Protein AF-A0A0F3GPU5-F1 (afdb_monomer_lite)

Radius of gyration: 23.15 Å; chains: 1; bounding box: 54×62×84 Å

Structure (mmCIF, N/CA/C/O backbone):
data_AF-A0A0F3GPU5-F1
#
_entry.id   AF-A0A0F3GPU5-F1
#
loop_
_atom_site.group_PDB
_atom_site.id
_atom_site.type_symbol
_atom_site.label_atom_id
_atom_site.label_alt_id
_atom_site.label_comp_id
_atom_site.label_asym_id
_atom_site.label_entity_id
_atom_site.label_seq_id
_atom_site.pdbx_PDB_ins_code
_atom_site.Cartn_x
_atom_site.Cartn_y
_atom_site.Cartn_z
_atom_site.occupancy
_atom_site.B_iso_or_equiv
_atom_site.auth_seq_id
_atom_site.auth_comp_id
_atom_site.auth_asym_id
_atom_site.auth_atom_id
_atom_site.pdbx_PDB_model_num
ATOM 1 N N . MET A 1 1 ? 29.219 43.839 7.687 1.00 53.31 1 MET A N 1
ATOM 2 C CA . MET A 1 1 ? 29.351 42.804 6.628 1.00 53.31 1 MET A CA 1
ATOM 3 C C . MET A 1 1 ? 28.604 41.485 6.901 1.00 53.31 1 MET A C 1
ATOM 5 O O . MET A 1 1 ? 28.542 40.666 5.996 1.00 53.31 1 MET A O 1
ATOM 9 N N . LYS A 1 2 ? 27.979 41.268 8.075 1.00 56.22 2 LYS A N 1
ATOM 10 C CA . LYS A 1 2 ? 27.293 40.000 8.416 1.00 56.22 2 LYS A CA 1
ATOM 11 C C . LYS A 1 2 ? 25.789 39.934 8.067 1.00 56.22 2 LYS A C 1
ATOM 13 O O . LYS A 1 2 ? 25.232 38.845 8.063 1.00 56.22 2 LYS A O 1
ATOM 18 N N . SER A 1 3 ? 25.128 41.052 7.735 1.00 69.12 3 SER A N 1
ATOM 19 C CA . SER A 1 3 ? 23.665 41.056 7.516 1.00 69.12 3 SER A CA 1
ATOM 20 C C . SER A 1 3 ? 23.233 40.627 6.113 1.00 69.12 3 SER A C 1
ATOM 22 O O . SER A 1 3 ? 22.186 40.006 5.975 1.00 69.12 3 SER A O 1
ATOM 24 N N . LYS A 1 4 ? 24.037 40.896 5.075 1.00 67.31 4 LYS A N 1
ATOM 25 C CA . LYS A 1 4 ? 23.675 40.545 3.690 1.00 67.31 4 LYS A CA 1
ATOM 26 C C . LYS A 1 4 ? 23.653 39.031 3.469 1.00 67.31 4 LYS A C 1
ATOM 28 O O . LYS A 1 4 ? 22.721 38.532 2.858 1.00 67.31 4 LYS A O 1
ATOM 33 N N . TRP A 1 5 ? 24.614 38.303 4.040 1.00 73.12 5 TRP A N 1
ATOM 34 C CA . TRP A 1 5 ? 24.665 36.838 3.968 1.00 73.12 5 TRP A CA 1
ATOM 35 C C . TRP A 1 5 ? 23.546 36.169 4.765 1.00 73.12 5 TRP A C 1
ATOM 37 O O . TRP A 1 5 ? 22.904 35.258 4.259 1.00 73.12 5 TRP A O 1
ATOM 47 N N . PHE A 1 6 ? 23.252 36.666 5.970 1.00 75.19 6 PHE A N 1
ATOM 48 C CA . PHE A 1 6 ? 22.132 36.166 6.768 1.00 75.19 6 PHE A CA 1
ATOM 49 C C . PHE A 1 6 ? 20.790 36.378 6.056 1.00 75.19 6 PHE A C 1
ATOM 51 O O . PHE A 1 6 ? 19.996 35.451 5.942 1.00 75.19 6 PHE A O 1
ATOM 58 N N . MET A 1 7 ? 20.571 37.571 5.501 1.00 74.50 7 MET A N 1
ATOM 59 C CA . MET A 1 7 ? 19.351 37.891 4.763 1.00 74.50 7 MET A CA 1
ATOM 60 C C . MET A 1 7 ? 19.238 37.070 3.471 1.00 74.50 7 MET A C 1
ATOM 62 O O . MET A 1 7 ? 18.158 36.590 3.155 1.00 74.50 7 MET A O 1
ATOM 66 N N . MET A 1 8 ? 20.350 36.819 2.770 1.00 75.88 8 MET A N 1
ATOM 67 C CA . MET A 1 8 ? 20.366 35.955 1.587 1.00 75.88 8 MET A CA 1
ATOM 68 C C . MET A 1 8 ? 20.063 34.493 1.943 1.00 75.88 8 MET A C 1
ATOM 70 O O . MET A 1 8 ? 19.293 33.854 1.233 1.00 75.88 8 MET A O 1
ATOM 74 N N . CYS A 1 9 ? 20.574 33.975 3.066 1.00 77.81 9 CYS A N 1
ATOM 75 C CA . CYS A 1 9 ? 20.214 32.644 3.563 1.00 77.81 9 CYS A CA 1
ATOM 76 C C . CYS A 1 9 ? 18.738 32.560 3.959 1.00 77.81 9 CYS A C 1
ATOM 78 O O . CYS A 1 9 ? 18.077 31.598 3.590 1.00 77.81 9 CYS A O 1
ATOM 80 N N . VAL A 1 10 ? 18.201 33.569 4.650 1.00 78.44 10 VAL A N 1
ATOM 81 C CA . VAL A 1 10 ? 16.780 33.607 5.026 1.00 78.44 10 VAL A CA 1
ATOM 82 C C . VAL A 1 10 ? 15.894 33.681 3.785 1.00 78.44 10 VAL A C 1
ATOM 84 O O . VAL A 1 10 ? 14.921 32.942 3.707 1.00 78.44 10 VAL A O 1
ATOM 87 N N . ILE A 1 11 ? 16.245 34.495 2.786 1.00 78.88 11 ILE A N 1
ATOM 88 C CA . ILE A 1 11 ? 15.499 34.592 1.524 1.00 78.88 11 ILE A CA 1
ATOM 89 C C . ILE A 1 11 ? 15.587 33.279 0.742 1.00 78.88 11 ILE A C 1
ATOM 91 O O . ILE A 1 11 ? 14.566 32.788 0.282 1.00 78.88 11 ILE A O 1
ATOM 95 N N . THR A 1 12 ? 16.766 32.660 0.646 1.00 72.12 12 THR A N 1
ATOM 96 C CA . THR A 1 12 ? 16.935 31.371 -0.049 1.00 72.12 12 THR A CA 1
ATOM 97 C C . THR A 1 12 ? 16.159 30.260 0.659 1.00 72.12 12 THR A C 1
ATOM 99 O O . THR A 1 12 ? 15.460 29.494 0.004 1.00 72.12 12 THR A O 1
ATOM 102 N N . LEU A 1 13 ? 16.204 30.210 1.994 1.00 69.31 13 LEU A N 1
ATOM 103 C CA . LEU A 1 13 ? 15.445 29.255 2.801 1.00 69.31 13 LEU A CA 1
ATOM 104 C C . LEU A 1 13 ? 13.936 29.516 2.707 1.00 69.31 13 LEU A C 1
ATOM 106 O O . LEU A 1 13 ? 13.168 28.573 2.606 1.00 69.31 13 LEU A O 1
ATOM 110 N N . SER A 1 14 ? 13.507 30.780 2.662 1.00 64.00 14 SER A N 1
ATOM 111 C CA . SER A 1 14 ? 12.098 31.163 2.498 1.00 64.00 14 SER A CA 1
ATOM 112 C C . SER A 1 14 ? 11.586 30.847 1.096 1.00 64.00 14 SER A C 1
ATOM 114 O O . SER A 1 14 ? 10.462 30.385 0.958 1.00 64.00 14 SER A O 1
ATOM 116 N N . ILE A 1 15 ? 12.401 31.029 0.053 1.00 64.69 15 ILE A N 1
ATOM 117 C CA . ILE A 1 15 ? 12.077 30.620 -1.321 1.00 64.69 15 ILE A CA 1
ATOM 118 C C . ILE A 1 15 ? 11.988 29.092 -1.399 1.00 64.69 15 ILE A C 1
ATOM 120 O O . ILE A 1 15 ? 11.019 28.577 -1.943 1.00 64.69 15 ILE A O 1
ATOM 124 N N . LEU A 1 16 ? 12.927 28.362 -0.786 1.00 56.31 16 LEU A N 1
ATOM 125 C CA . LEU A 1 16 ? 12.874 26.899 -0.692 1.00 56.31 16 LEU A CA 1
ATOM 126 C C . LEU A 1 16 ? 11.637 26.415 0.083 1.00 56.31 16 LEU A C 1
ATOM 128 O O . LEU A 1 16 ? 11.004 25.459 -0.344 1.00 56.31 16 LEU A O 1
ATOM 132 N N . LEU A 1 17 ? 11.253 27.091 1.170 1.00 55.25 17 LEU A N 1
ATOM 133 C CA . LEU A 1 17 ? 10.085 26.754 1.997 1.00 55.25 17 LEU A CA 1
ATOM 134 C C . LEU A 1 17 ? 8.742 27.193 1.392 1.00 55.25 17 LEU A C 1
ATOM 136 O O . LEU A 1 17 ? 7.712 26.649 1.770 1.00 55.25 17 LEU A O 1
ATOM 140 N N . THR A 1 18 ? 8.723 28.170 0.480 1.00 51.53 18 THR A N 1
ATOM 141 C CA . THR A 1 18 ? 7.492 28.625 -0.200 1.00 51.53 18 THR A CA 1
ATOM 142 C C . THR A 1 18 ? 7.253 27.899 -1.523 1.00 51.53 18 THR A C 1
ATOM 144 O O . THR A 1 18 ? 6.104 27.755 -1.932 1.00 51.53 18 THR A O 1
ATOM 147 N N . TYR A 1 19 ? 8.301 27.365 -2.161 1.00 46.84 19 TYR A N 1
ATOM 148 C CA . TYR A 1 19 ? 8.176 26.524 -3.358 1.00 46.84 19 TYR A CA 1
ATOM 149 C C . TYR A 1 19 ? 7.842 25.051 -3.072 1.00 46.84 19 TYR A C 1
ATOM 151 O O . TYR A 1 19 ? 7.456 24.333 -3.994 1.00 46.84 19 TYR A O 1
ATOM 159 N N . THR A 1 20 ? 7.921 24.580 -1.826 1.00 44.34 20 THR A N 1
ATOM 160 C CA . THR A 1 20 ? 7.561 23.192 -1.469 1.00 44.34 20 THR A CA 1
ATOM 161 C C . THR A 1 20 ? 6.069 22.895 -1.612 1.00 44.34 20 THR A C 1
ATOM 163 O O . THR A 1 20 ? 5.711 21.737 -1.804 1.00 44.34 20 THR A O 1
ATOM 166 N N . GLY A 1 21 ? 5.203 23.917 -1.600 1.00 37.84 21 GLY A N 1
ATOM 167 C CA . GLY A 1 21 ? 3.748 23.744 -1.705 1.00 37.84 21 GLY A CA 1
ATOM 168 C C . GLY A 1 21 ? 3.252 23.207 -3.054 1.00 37.84 21 GLY A C 1
ATOM 169 O O . GLY A 1 21 ? 2.147 22.685 -3.115 1.00 37.84 21 GLY A O 1
ATOM 170 N N . ASN A 1 22 ? 4.067 23.296 -4.113 1.00 35.34 22 ASN A N 1
ATOM 171 C CA . ASN A 1 22 ? 3.739 22.796 -5.458 1.00 35.34 22 ASN A CA 1
ATOM 172 C C . ASN A 1 22 ? 4.704 21.709 -5.964 1.00 35.34 22 ASN A C 1
ATOM 174 O O . ASN A 1 22 ? 4.572 21.258 -7.099 1.00 35.34 22 ASN A O 1
ATOM 178 N N . LEU A 1 23 ? 5.701 21.318 -5.163 1.00 34.47 23 LEU A N 1
ATOM 179 C CA . LEU A 1 23 ? 6.776 20.413 -5.593 1.00 34.47 23 LEU A CA 1
ATOM 180 C C . LEU A 1 23 ? 6.676 18.998 -5.023 1.00 34.47 23 LEU A C 1
ATOM 182 O O . LEU A 1 23 ? 7.429 18.133 -5.455 1.00 34.47 23 LEU A O 1
ATOM 186 N N . MET A 1 24 ? 5.788 18.751 -4.063 1.00 39.59 24 MET A N 1
ATOM 187 C CA . MET A 1 24 ? 5.789 17.500 -3.307 1.00 39.59 24 MET A CA 1
ATOM 188 C C . MET A 1 24 ? 4.363 16.997 -3.114 1.00 39.59 24 MET A C 1
ATOM 190 O O . MET A 1 24 ? 3.806 17.066 -2.025 1.00 39.59 24 MET A O 1
ATOM 194 N N . ALA A 1 25 ? 3.778 16.528 -4.208 1.00 37.97 25 ALA A N 1
ATOM 195 C CA . ALA A 1 25 ? 2.879 15.391 -4.178 1.00 37.97 25 ALA A CA 1
ATOM 196 C C . ALA A 1 25 ? 2.874 14.788 -5.586 1.00 37.97 25 ALA A C 1
ATOM 198 O O . ALA A 1 25 ? 2.519 15.460 -6.561 1.00 37.97 25 ALA A O 1
ATOM 199 N N . PHE A 1 26 ? 3.296 13.530 -5.698 1.00 52.50 26 PHE A N 1
ATOM 200 C CA . PHE A 1 26 ? 2.861 12.670 -6.795 1.00 52.50 26 PHE A CA 1
ATOM 201 C C . PHE A 1 26 ? 1.338 12.805 -6.917 1.00 52.50 26 PHE A C 1
ATOM 203 O O . PHE A 1 26 ? 0.676 13.038 -5.913 1.00 52.50 26 PHE A O 1
ATOM 210 N N . LYS A 1 27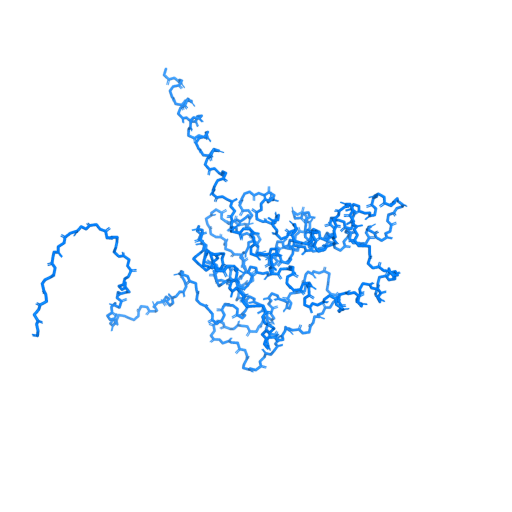 ? 0.780 12.802 -8.129 1.00 67.56 27 LYS A N 1
ATOM 211 C CA . LYS A 1 27 ? -0.645 13.094 -8.366 1.00 67.56 27 LYS A CA 1
ATOM 212 C C . LYS A 1 27 ? -1.540 12.211 -7.474 1.00 67.56 27 LYS A C 1
ATOM 214 O O . LYS A 1 27 ? -1.771 11.042 -7.782 1.00 67.56 27 LYS A O 1
ATOM 219 N N . THR A 1 28 ? -2.011 12.764 -6.355 1.00 70.69 28 THR A N 1
ATOM 220 C CA . THR A 1 28 ? -2.510 12.013 -5.188 1.00 70.69 28 THR A CA 1
ATOM 221 C C . THR A 1 28 ? -3.889 11.417 -5.399 1.00 70.69 28 THR A C 1
ATOM 223 O O . THR A 1 28 ? -4.390 10.686 -4.551 1.00 70.69 28 THR A O 1
ATOM 226 N N . GLU A 1 29 ? -4.533 11.739 -6.514 1.00 84.94 29 GLU A N 1
ATOM 227 C CA . GLU A 1 29 ? -5.913 11.380 -6.798 1.00 84.94 29 GLU A CA 1
ATOM 228 C C . GLU A 1 29 ? -6.053 9.974 -7.399 1.00 84.94 29 GLU A C 1
ATOM 230 O O . GLU A 1 29 ? -7.105 9.345 -7.250 1.00 84.94 29 GLU A O 1
ATOM 235 N N . VAL A 1 30 ? -4.999 9.447 -8.034 1.00 90.88 30 VAL A N 1
ATOM 236 C CA . VAL A 1 30 ? -5.048 8.153 -8.738 1.00 90.88 30 VAL A CA 1
ATOM 237 C C . VAL A 1 30 ? -5.139 6.982 -7.752 1.00 90.88 30 VAL A C 1
ATOM 239 O O . VAL A 1 30 ? -6.027 6.137 -7.887 1.00 90.88 30 VAL A O 1
ATOM 242 N N . HIS A 1 31 ? -4.288 6.945 -6.722 1.00 93.44 31 HIS A N 1
ATOM 243 C CA . HIS A 1 31 ? -4.258 5.855 -5.734 1.00 93.44 31 HIS A CA 1
ATOM 244 C C . HIS A 1 31 ? -5.588 5.677 -4.970 1.00 93.44 31 HIS A C 1
ATOM 246 O O . HIS A 1 31 ? -6.134 4.561 -4.952 1.00 93.44 31 HIS A O 1
ATOM 252 N N . PRO A 1 32 ? -6.198 6.747 -4.411 1.00 93.69 32 PRO A N 1
ATOM 253 C CA . PRO A 1 32 ? -7.527 6.672 -3.812 1.00 93.69 32 PRO A CA 1
ATOM 254 C C . PRO A 1 32 ? -8.600 6.183 -4.785 1.00 93.69 32 PRO A C 1
ATOM 256 O O . PRO A 1 32 ? -9.514 5.473 -4.367 1.00 93.69 32 PRO A O 1
ATOM 259 N N . LEU A 1 33 ? -8.523 6.550 -6.069 1.00 92.12 33 LEU A N 1
ATOM 260 C CA . LEU A 1 33 ? -9.500 6.112 -7.064 1.00 92.12 33 LEU A CA 1
ATOM 261 C C . LEU A 1 33 ? -9.366 4.616 -7.369 1.00 92.12 33 LEU A C 1
ATOM 263 O O . LEU A 1 33 ? -10.380 3.917 -7.385 1.00 92.12 33 LEU A O 1
ATOM 267 N N . ILE A 1 34 ? -8.141 4.106 -7.543 1.00 91.25 34 ILE A N 1
ATOM 268 C CA . ILE A 1 34 ? -7.888 2.667 -7.721 1.00 91.25 34 ILE A CA 1
ATOM 269 C C . ILE A 1 34 ? -8.437 1.885 -6.522 1.00 91.25 34 ILE A C 1
ATOM 271 O O . ILE A 1 34 ? -9.146 0.892 -6.704 1.00 91.25 34 ILE A O 1
ATOM 275 N N . ALA A 1 35 ? -8.169 2.353 -5.297 1.00 92.44 35 ALA A N 1
ATOM 276 C CA . ALA A 1 35 ? -8.671 1.717 -4.081 1.00 92.44 35 ALA A CA 1
ATOM 277 C C . ALA A 1 35 ? -10.209 1.707 -4.027 1.00 92.44 35 ALA A C 1
ATOM 279 O O . ALA A 1 35 ? -10.813 0.673 -3.743 1.00 92.44 35 ALA A O 1
ATOM 280 N N . ASP A 1 36 ? -10.855 2.830 -4.350 1.00 91.00 36 ASP A N 1
ATOM 281 C CA . ASP A 1 36 ? -12.316 2.946 -4.358 1.00 91.00 36 ASP A CA 1
ATOM 282 C C . ASP A 1 36 ? -12.959 1.996 -5.375 1.00 91.00 36 ASP A C 1
ATOM 284 O O . ASP A 1 36 ? -13.900 1.270 -5.054 1.00 91.00 36 ASP A O 1
ATOM 288 N N . LYS A 1 37 ? -12.412 1.933 -6.595 1.00 90.62 37 LYS A N 1
ATOM 289 C CA . LYS A 1 37 ? -12.897 1.025 -7.643 1.00 90.62 37 LYS A CA 1
ATOM 290 C C . LYS A 1 37 ? -12.728 -0.438 -7.241 1.00 90.62 37 LYS A C 1
ATOM 292 O O . LYS A 1 37 ? -13.679 -1.207 -7.387 1.00 90.62 37 LYS A O 1
ATOM 297 N N . ALA A 1 38 ? -11.583 -0.805 -6.663 1.00 89.44 38 ALA A N 1
ATOM 298 C CA . ALA A 1 38 ? -11.347 -2.157 -6.160 1.00 89.44 38 ALA A CA 1
ATOM 299 C C . ALA A 1 38 ? -12.333 -2.539 -5.040 1.00 89.44 38 ALA A C 1
ATOM 301 O O . ALA A 1 38 ? -12.864 -3.654 -5.043 1.00 89.44 38 ALA A O 1
ATOM 302 N N . ILE A 1 39 ? -12.626 -1.616 -4.116 1.00 88.56 39 ILE A N 1
ATOM 303 C CA . ILE A 1 39 ? -13.617 -1.818 -3.048 1.00 88.56 39 ILE A CA 1
ATOM 304 C C . ILE A 1 39 ? -15.018 -1.996 -3.635 1.00 88.56 39 ILE A C 1
ATOM 306 O O . ILE A 1 39 ? -15.713 -2.938 -3.259 1.00 88.56 39 ILE A O 1
ATOM 310 N N . LEU A 1 40 ? -15.434 -1.129 -4.563 1.00 88.62 40 LEU A N 1
ATOM 311 C CA . LEU A 1 40 ? -16.762 -1.181 -5.181 1.00 88.62 40 LEU A CA 1
ATOM 312 C C . LEU A 1 40 ? -16.983 -2.490 -5.947 1.00 88.62 40 LEU A C 1
ATOM 314 O O . LEU A 1 40 ? -18.006 -3.147 -5.762 1.00 88.62 40 LEU A O 1
ATOM 318 N N . GLN A 1 41 ? -16.005 -2.918 -6.747 1.00 88.25 41 GLN A N 1
ATOM 319 C CA . GLN A 1 41 ? -16.080 -4.168 -7.512 1.00 88.25 41 GLN A CA 1
ATOM 320 C C . GLN A 1 41 ? -16.122 -5.418 -6.629 1.00 88.25 41 GLN A C 1
ATOM 322 O O . GLN A 1 41 ? -16.646 -6.452 -7.040 1.00 88.25 41 GLN A O 1
ATOM 327 N N . ASN A 1 42 ? -15.584 -5.334 -5.410 1.00 86.06 42 ASN A N 1
ATOM 328 C CA . ASN A 1 42 ? -15.518 -6.452 -4.473 1.00 86.06 42 ASN A CA 1
ATOM 329 C C . ASN A 1 42 ? -16.427 -6.263 -3.251 1.00 86.06 42 ASN A C 1
ATOM 331 O O . ASN A 1 42 ? -16.277 -6.996 -2.275 1.00 86.06 42 ASN A O 1
ATOM 335 N N . ALA A 1 43 ? -17.388 -5.331 -3.296 1.00 85.31 43 ALA A N 1
ATOM 336 C CA . ALA A 1 43 ? -18.179 -4.930 -2.132 1.00 85.31 43 ALA A CA 1
ATOM 337 C C . ALA A 1 43 ? -18.872 -6.117 -1.443 1.00 85.31 43 ALA A C 1
ATOM 339 O O . ALA A 1 43 ? -18.757 -6.268 -0.230 1.00 85.31 43 ALA A O 1
ATOM 340 N N . SER A 1 44 ? -19.507 -7.006 -2.215 1.00 84.69 44 SER A N 1
ATOM 341 C CA . SER A 1 44 ? -20.173 -8.203 -1.679 1.00 84.69 44 SER A CA 1
ATOM 342 C C . SER A 1 44 ? -19.196 -9.183 -1.015 1.00 84.69 44 SER A C 1
ATOM 344 O O . SER A 1 44 ? -19.482 -9.695 0.065 1.00 84.69 44 SER A O 1
ATOM 346 N N . LYS A 1 45 ? -18.012 -9.404 -1.608 1.00 85.12 45 LYS A N 1
ATOM 347 C CA . LYS A 1 45 ? -16.979 -10.273 -1.017 1.00 85.12 45 LYS A CA 1
ATOM 348 C C . LYS A 1 45 ? -16.440 -9.677 0.279 1.00 85.12 45 LYS A C 1
ATOM 350 O O . LYS A 1 45 ? -16.304 -10.390 1.265 1.00 85.12 45 LYS A O 1
ATOM 355 N N . ILE A 1 46 ? -16.153 -8.374 0.278 1.00 82.00 46 ILE A N 1
ATOM 356 C CA . ILE A 1 46 ? -15.662 -7.650 1.455 1.00 82.00 46 ILE A CA 1
ATOM 357 C C . ILE A 1 46 ? -16.693 -7.721 2.586 1.00 82.00 46 ILE A C 1
ATOM 359 O O . ILE A 1 46 ? -16.317 -8.010 3.718 1.00 82.00 46 ILE A O 1
ATOM 363 N N . GLU A 1 47 ? -17.976 -7.510 2.287 1.00 78.81 47 GLU A N 1
ATOM 364 C CA . GLU A 1 47 ? -19.044 -7.615 3.287 1.00 78.81 47 GLU A CA 1
ATOM 365 C C . GLU A 1 47 ? -19.130 -9.030 3.871 1.00 78.81 47 GLU A C 1
ATOM 367 O O . GLU A 1 47 ? -19.196 -9.192 5.089 1.00 78.81 47 GLU A O 1
ATOM 372 N N . GLY A 1 48 ? -19.029 -10.060 3.023 1.00 78.69 48 GLY A N 1
ATOM 373 C CA . GLY A 1 48 ? -18.969 -11.455 3.465 1.00 78.69 48 GLY A CA 1
ATOM 374 C C . GLY A 1 48 ? -17.772 -11.747 4.377 1.00 78.69 48 GLY A C 1
ATOM 375 O O . GLY A 1 48 ? -17.919 -12.441 5.379 1.00 78.69 48 GLY A O 1
ATOM 376 N N . TYR A 1 49 ? -16.596 -11.178 4.087 1.00 78.38 49 TYR A N 1
ATOM 377 C CA . TYR A 1 49 ? -15.421 -11.321 4.953 1.00 78.38 49 TYR A CA 1
ATOM 378 C C . TYR A 1 49 ? -15.589 -10.601 6.296 1.00 78.38 49 TYR A C 1
ATOM 380 O O . TYR A 1 49 ? -15.254 -11.167 7.336 1.00 78.38 49 TYR A O 1
ATOM 388 N N . ILE A 1 50 ? -16.110 -9.370 6.293 1.00 73.38 50 ILE A N 1
ATOM 389 C CA . ILE A 1 50 ? -16.330 -8.598 7.523 1.00 73.38 50 ILE A CA 1
ATOM 390 C C . ILE A 1 50 ? -17.330 -9.340 8.408 1.00 73.38 50 ILE A C 1
ATOM 392 O O . ILE A 1 50 ? -16.999 -9.694 9.538 1.00 73.38 50 ILE A O 1
ATOM 396 N N . THR A 1 51 ? -18.514 -9.642 7.885 1.00 71.31 51 THR A N 1
ATOM 397 C CA . THR A 1 51 ? -19.577 -10.294 8.660 1.00 71.31 51 THR A CA 1
ATOM 398 C C . THR A 1 51 ? -19.195 -11.709 9.103 1.00 71.31 51 THR A C 1
ATOM 400 O O . THR A 1 51 ? -19.416 -12.071 10.257 1.00 71.31 51 THR A O 1
ATOM 403 N N . GLY A 1 52 ? -18.548 -12.489 8.231 1.00 67.56 52 GLY A N 1
ATOM 404 C CA . GLY A 1 52 ? -18.210 -13.890 8.488 1.00 67.56 52 GLY A CA 1
ATOM 405 C C . GLY A 1 52 ? -17.029 -14.127 9.436 1.00 67.56 52 GLY A C 1
ATOM 406 O O . GLY A 1 52 ? -17.061 -15.091 10.196 1.00 67.56 52 GLY A O 1
ATOM 407 N N . TYR A 1 53 ? -15.991 -13.278 9.421 1.00 63.72 53 TYR A N 1
ATOM 408 C CA . TYR A 1 53 ? -14.758 -13.526 10.194 1.00 63.72 53 TYR A CA 1
ATOM 409 C C . TYR A 1 53 ? -14.609 -12.669 11.447 1.00 63.72 53 TYR A C 1
ATOM 411 O O . TYR A 1 53 ? -13.866 -13.042 12.352 1.00 63.72 53 TYR A O 1
ATOM 419 N N . THR A 1 54 ? -15.273 -11.515 11.513 1.00 63.03 54 THR A N 1
ATOM 420 C CA . THR A 1 54 ? -15.092 -10.583 12.639 1.00 63.03 54 THR A CA 1
ATOM 421 C C . THR A 1 54 ? -16.198 -10.694 13.685 1.00 63.03 54 THR A C 1
ATOM 423 O O . THR A 1 54 ? -16.070 -10.126 14.766 1.00 63.03 54 THR A O 1
ATOM 426 N N . GLY A 1 55 ? -17.293 -11.398 13.370 1.00 57.22 55 GLY A N 1
ATOM 427 C CA . GLY A 1 55 ? -18.498 -11.422 14.202 1.00 57.22 55 GLY A CA 1
ATOM 428 C C . GLY A 1 55 ? -19.232 -10.076 14.253 1.00 57.22 55 GLY A C 1
ATOM 429 O O . GLY A 1 55 ? -20.184 -9.927 15.016 1.00 57.22 55 GLY A O 1
ATOM 430 N N . LEU A 1 56 ? -18.811 -9.084 13.456 1.00 62.44 56 LEU A N 1
ATOM 431 C CA . LEU A 1 56 ? -19.550 -7.841 13.278 1.00 62.44 56 LEU A CA 1
ATOM 432 C C . LEU A 1 56 ? -20.827 -8.156 12.490 1.00 62.44 56 LEU A C 1
ATOM 434 O O . LEU A 1 56 ? -20.767 -8.526 11.323 1.00 62.44 56 LEU A O 1
ATOM 438 N N . PHE A 1 57 ? -21.986 -8.016 13.137 1.00 49.94 57 PHE A N 1
ATOM 439 C CA . PHE A 1 57 ? -23.288 -8.366 12.552 1.00 49.94 57 PHE A CA 1
ATOM 440 C C . PHE A 1 57 ? -23.638 -7.554 11.300 1.00 49.94 57 PHE A C 1
ATOM 442 O O . PHE A 1 57 ? -24.429 -8.017 10.483 1.00 49.94 57 PHE A O 1
ATOM 449 N N . GLN A 1 58 ? -23.044 -6.368 11.152 1.00 57.47 58 GLN A N 1
ATOM 450 C CA . GLN A 1 58 ? -23.094 -5.515 9.967 1.00 57.47 58 GLN A CA 1
ATOM 451 C C . GLN A 1 58 ? -21.812 -4.681 9.916 1.00 57.47 58 GLN A C 1
ATOM 453 O O . GLN A 1 58 ? -21.233 -4.355 10.963 1.00 57.47 58 GLN A O 1
ATOM 458 N N . ARG A 1 59 ? -21.374 -4.285 8.717 1.00 61.56 59 ARG A N 1
ATOM 459 C CA . ARG A 1 59 ? -20.433 -3.173 8.582 1.00 61.56 59 ARG A CA 1
ATOM 460 C C . ARG A 1 59 ? -20.974 -1.965 9.354 1.00 61.56 59 ARG A C 1
ATOM 462 O O . ARG A 1 59 ? -22.108 -1.547 9.156 1.00 61.56 59 ARG A O 1
ATOM 469 N N . LYS A 1 60 ? -20.141 -1.350 10.200 1.00 63.69 60 LYS A N 1
ATOM 470 C CA . LYS A 1 60 ? -20.438 0.003 10.674 1.00 63.69 60 LYS A CA 1
ATOM 471 C C . LYS A 1 60 ? -20.302 0.930 9.469 1.00 63.69 60 LYS A C 1
ATOM 473 O O . LYS A 1 60 ? -19.184 1.143 8.995 1.00 63.69 60 LYS A O 1
ATOM 478 N N . ASP A 1 61 ? -21.428 1.412 8.951 1.00 66.50 61 ASP A N 1
ATOM 479 C CA . ASP A 1 61 ? -21.455 2.236 7.736 1.00 66.50 61 ASP A CA 1
ATOM 480 C C . ASP A 1 61 ? -20.545 3.458 7.871 1.00 66.50 61 ASP A C 1
ATOM 482 O O . ASP A 1 61 ? -19.850 3.823 6.921 1.00 66.50 61 ASP A O 1
ATOM 486 N N . GLU A 1 62 ? -20.456 4.014 9.084 1.00 79.31 62 GLU A N 1
ATOM 487 C CA . GLU A 1 62 ? -19.595 5.145 9.402 1.00 79.31 62 GLU A CA 1
ATOM 488 C C . GLU A 1 62 ? -18.806 4.961 10.705 1.00 79.31 62 GLU A C 1
ATOM 490 O O . GLU A 1 62 ? -19.327 4.633 11.772 1.00 79.31 62 GLU A O 1
ATOM 495 N N . ILE A 1 63 ? -17.511 5.244 10.625 1.00 80.94 63 ILE A N 1
ATOM 496 C CA . ILE A 1 63 ? -16.570 5.297 11.738 1.00 80.94 63 ILE A CA 1
ATOM 497 C C . ILE A 1 63 ? -16.040 6.727 11.786 1.00 80.94 63 ILE A C 1
ATOM 499 O O . ILE A 1 63 ? -15.372 7.172 10.853 1.00 80.94 63 ILE A O 1
ATOM 503 N N . ASN A 1 64 ? -16.341 7.457 12.863 1.00 84.25 64 ASN A N 1
ATOM 504 C CA . ASN A 1 64 ? -15.995 8.878 12.995 1.00 84.25 64 ASN A CA 1
ATOM 505 C C . ASN A 1 64 ? -16.463 9.718 11.782 1.00 84.25 64 ASN A C 1
ATOM 507 O O . ASN A 1 64 ? -15.676 10.472 11.212 1.00 84.25 64 ASN A O 1
ATOM 511 N N . ASN A 1 65 ? -17.735 9.570 11.383 1.00 84.75 65 ASN A N 1
ATOM 512 C CA . ASN A 1 65 ? -18.385 10.286 10.266 1.00 84.75 65 ASN A CA 1
ATOM 513 C C . ASN A 1 65 ? -17.793 9.998 8.869 1.00 84.75 65 ASN A C 1
ATOM 515 O O . ASN A 1 65 ? -17.980 10.765 7.923 1.00 84.75 65 ASN A O 1
ATOM 519 N N . MET A 1 66 ? -17.030 8.913 8.724 1.00 85.69 66 MET A N 1
ATOM 520 C CA . MET A 1 66 ? -16.475 8.472 7.447 1.00 85.69 66 MET A CA 1
ATOM 521 C C . MET A 1 66 ? -16.692 6.974 7.281 1.00 85.69 66 MET A C 1
ATOM 523 O O . MET A 1 66 ? -16.499 6.197 8.213 1.00 85.69 66 MET A O 1
ATOM 527 N N . THR A 1 67 ? -17.039 6.545 6.072 1.00 86.25 67 THR A N 1
ATOM 528 C CA . THR A 1 67 ? -17.060 5.117 5.753 1.00 86.25 67 THR A CA 1
ATOM 529 C C . THR A 1 67 ? -15.640 4.546 5.820 1.00 86.25 67 THR A C 1
ATOM 531 O O . THR A 1 67 ? -14.660 5.257 5.583 1.00 86.25 67 THR A O 1
ATOM 534 N N . PHE A 1 68 ? -15.498 3.250 6.103 1.00 84.44 68 PHE A N 1
ATOM 535 C CA . PHE A 1 68 ? -14.200 2.559 6.024 1.00 84.44 68 PHE A CA 1
ATOM 536 C C . PHE A 1 68 ? -13.529 2.765 4.639 1.00 84.44 68 PHE A C 1
ATOM 538 O O . PHE A 1 68 ? -12.322 2.973 4.585 1.00 84.44 68 PHE A O 1
ATOM 545 N N . SER A 1 69 ? -14.295 2.807 3.530 1.00 87.19 69 SER A N 1
ATOM 546 C CA . SER A 1 69 ? -13.756 3.109 2.189 1.00 87.19 69 SER A CA 1
ATOM 547 C C . SER A 1 69 ? -13.123 4.500 2.151 1.00 87.19 69 SER A C 1
ATOM 549 O O . SER A 1 69 ? -11.987 4.653 1.707 1.00 87.19 69 SER A O 1
ATOM 551 N N . LYS A 1 70 ? -13.797 5.518 2.706 1.00 91.81 70 LYS A N 1
ATOM 552 C CA . LYS A 1 70 ? -13.225 6.868 2.806 1.00 91.81 70 LYS A CA 1
ATOM 553 C C . LYS A 1 70 ? -11.948 6.894 3.658 1.00 91.81 70 LYS A C 1
ATOM 555 O O . LYS A 1 70 ? -11.039 7.651 3.331 1.00 91.81 70 LYS A O 1
ATOM 560 N N . TRP A 1 71 ? -11.847 6.076 4.710 1.00 94.50 71 TRP A N 1
ATOM 561 C CA . TRP A 1 71 ? -10.610 5.942 5.493 1.00 94.50 71 TRP A CA 1
ATOM 562 C C . TRP A 1 71 ? -9.471 5.286 4.706 1.00 94.50 71 TRP A C 1
ATOM 564 O O . TRP A 1 71 ? -8.354 5.794 4.758 1.00 94.50 71 TRP A O 1
ATOM 574 N N . ILE A 1 72 ? -9.751 4.227 3.941 1.00 94.62 72 ILE A N 1
ATOM 575 C CA . ILE A 1 72 ? -8.759 3.578 3.065 1.00 94.62 72 ILE A CA 1
ATOM 576 C C . ILE A 1 72 ? -8.268 4.565 2.002 1.00 94.62 72 ILE A C 1
ATOM 578 O O . ILE A 1 72 ? -7.067 4.772 1.869 1.00 94.62 72 ILE A O 1
ATOM 582 N N . LYS A 1 73 ? -9.184 5.254 1.310 1.00 94.69 73 LYS A N 1
ATOM 583 C CA . LYS A 1 73 ? -8.854 6.292 0.317 1.00 94.69 73 LYS A CA 1
ATOM 584 C C . LYS A 1 73 ? -7.976 7.394 0.907 1.00 94.69 73 LYS A C 1
ATOM 586 O O . LYS A 1 73 ? -6.991 7.793 0.295 1.00 94.69 73 LYS A O 1
ATOM 591 N N . LYS A 1 74 ? -8.313 7.853 2.115 1.00 95.06 74 LYS A N 1
ATOM 592 C CA . LYS A 1 74 ? -7.513 8.834 2.855 1.00 95.06 74 LYS A CA 1
ATOM 593 C C . LYS A 1 74 ? -6.130 8.292 3.208 1.00 95.06 74 LYS A C 1
ATOM 595 O O . LYS A 1 74 ? -5.177 9.053 3.185 1.00 95.06 74 LYS A O 1
ATOM 600 N N . GLY A 1 75 ? -6.016 7.008 3.542 1.00 96.00 75 GLY A N 1
ATOM 601 C CA . GLY A 1 75 ? -4.731 6.338 3.726 1.00 96.00 75 GLY A CA 1
ATOM 602 C C . GLY A 1 75 ? -3.874 6.402 2.467 1.00 96.00 75 GLY A C 1
ATOM 603 O O . GLY A 1 75 ? -2.747 6.869 2.552 1.00 96.00 75 GLY A O 1
ATOM 604 N N . CYS A 1 76 ? -4.435 6.041 1.308 1.00 95.19 76 CYS A N 1
ATOM 605 C CA . CYS A 1 76 ? -3.720 6.125 0.034 1.00 95.19 76 CYS A CA 1
ATOM 606 C C . CYS A 1 76 ? -3.174 7.537 -0.227 1.00 95.19 76 CYS A C 1
ATOM 608 O O . CYS A 1 76 ? -1.989 7.719 -0.440 1.00 95.19 76 CYS A O 1
ATOM 610 N N . GLU A 1 77 ? -4.012 8.566 -0.090 1.00 93.25 77 GLU A N 1
ATOM 611 C CA . GLU A 1 77 ? -3.583 9.962 -0.265 1.00 93.25 77 GLU A CA 1
ATOM 612 C C . GLU A 1 77 ? -2.481 10.389 0.730 1.00 93.25 77 GLU A C 1
ATOM 614 O O . GLU A 1 77 ? -1.647 11.248 0.441 1.00 93.25 77 GLU A O 1
ATOM 619 N N . LYS A 1 78 ? -2.504 9.845 1.951 1.00 93.50 78 LYS A N 1
ATOM 620 C CA . LYS A 1 78 ? -1.632 10.280 3.048 1.00 93.50 78 LYS A CA 1
ATOM 621 C C . LYS A 1 78 ? -0.241 9.664 3.012 1.00 93.50 78 LYS A C 1
ATOM 623 O O . LYS A 1 78 ? 0.628 10.238 3.659 1.00 93.50 78 LYS A O 1
ATOM 628 N N . GLU A 1 79 ? -0.022 8.585 2.263 1.00 93.00 79 GLU A N 1
ATOM 629 C CA . GLU A 1 79 ? 1.326 8.028 2.089 1.00 93.00 79 GLU A CA 1
ATOM 630 C C . GLU A 1 79 ? 2.260 9.048 1.417 1.00 93.00 79 GLU A C 1
ATOM 632 O O . GLU A 1 79 ? 3.342 9.311 1.932 1.00 93.00 79 GLU A O 1
ATOM 637 N N . ASP A 1 80 ? 1.781 9.748 0.383 1.00 88.75 80 ASP A N 1
ATOM 638 C CA . ASP A 1 80 ? 2.563 10.779 -0.319 1.00 88.75 80 ASP A CA 1
ATOM 639 C C . ASP A 1 80 ? 2.515 12.168 0.341 1.00 88.75 80 ASP A C 1
ATOM 641 O O . ASP A 1 80 ? 3.339 13.031 0.034 1.00 88.75 80 ASP A O 1
ATOM 645 N N . THR A 1 81 ? 1.526 12.438 1.206 1.00 87.75 81 THR A N 1
ATOM 646 C CA . THR A 1 81 ? 1.250 13.805 1.708 1.00 87.75 81 THR A CA 1
ATOM 647 C C . THR A 1 81 ? 1.499 14.017 3.196 1.00 87.75 81 THR A C 1
ATOM 649 O O . THR A 1 81 ? 1.594 15.161 3.641 1.00 87.75 81 THR A O 1
ATOM 652 N N . GLU A 1 82 ? 1.610 12.952 3.989 1.00 87.75 82 GLU A N 1
ATOM 653 C CA . GLU A 1 82 ? 1.941 13.024 5.416 1.00 87.75 82 GLU A CA 1
ATOM 654 C C . GLU A 1 82 ? 3.090 12.056 5.752 1.00 87.75 82 GLU A C 1
ATOM 656 O O . GLU A 1 82 ? 2.923 11.182 6.613 1.00 87.75 82 GLU A O 1
ATOM 661 N N . PRO A 1 83 ? 4.258 12.183 5.090 1.00 80.75 83 PRO A N 1
ATOM 662 C CA . PRO A 1 83 ? 5.386 11.319 5.390 1.00 80.75 83 PRO A CA 1
ATOM 663 C C . PRO A 1 83 ? 5.948 11.626 6.778 1.00 80.75 83 PRO A C 1
ATOM 665 O O . PRO A 1 83 ? 5.786 12.725 7.321 1.00 80.75 83 PRO A O 1
ATOM 668 N N . LYS A 1 84 ? 6.691 10.671 7.339 1.00 79.06 84 LYS A N 1
ATOM 669 C CA . LYS A 1 84 ? 7.470 10.925 8.551 1.00 79.06 84 LYS A CA 1
ATOM 670 C C . LYS A 1 84 ? 8.663 11.830 8.249 1.00 79.06 84 LYS A C 1
ATOM 672 O O . LYS A 1 84 ? 8.883 12.816 8.953 1.00 79.06 84 LYS A O 1
ATOM 677 N N . TYR A 1 85 ? 9.397 11.516 7.186 1.00 80.44 85 TYR A N 1
ATOM 678 C CA . TYR A 1 85 ? 10.501 12.312 6.673 1.00 80.44 85 TYR A CA 1
ATOM 679 C C . TYR A 1 85 ? 10.255 12.657 5.204 1.00 80.44 85 TYR A C 1
ATOM 681 O O . TYR A 1 85 ? 9.784 11.828 4.437 1.00 80.44 85 TYR A O 1
ATOM 689 N N . LEU A 1 86 ? 10.632 13.864 4.765 1.00 77.00 86 LEU A N 1
ATOM 690 C CA . LEU A 1 86 ? 10.482 14.270 3.353 1.00 77.00 86 LEU A CA 1
ATOM 691 C C . LEU A 1 86 ? 11.157 13.302 2.369 1.00 77.00 86 LEU A C 1
ATOM 693 O O . LEU A 1 86 ? 10.755 13.225 1.212 1.00 77.00 86 LEU A O 1
ATOM 697 N N . ILE A 1 87 ? 12.191 12.592 2.825 1.00 79.50 87 ILE A N 1
ATOM 698 C CA . ILE A 1 87 ? 12.904 11.609 2.017 1.00 79.50 87 ILE A CA 1
ATOM 699 C C . ILE A 1 87 ? 12.096 10.325 1.792 1.00 79.50 87 ILE A C 1
ATOM 701 O O . ILE A 1 87 ? 12.296 9.674 0.772 1.00 79.50 87 ILE A O 1
ATOM 705 N N . ASP A 1 88 ? 11.152 9.998 2.680 1.00 78.38 88 ASP A N 1
ATOM 706 C CA . ASP A 1 88 ? 10.338 8.785 2.572 1.00 78.38 88 ASP A CA 1
ATOM 707 C C . ASP A 1 88 ? 9.467 8.836 1.312 1.00 78.38 88 ASP A C 1
ATOM 709 O O . ASP A 1 88 ? 9.490 7.876 0.547 1.00 78.38 88 ASP A O 1
ATOM 713 N N . ILE A 1 89 ? 8.842 9.993 1.018 1.00 75.69 89 ILE A N 1
ATOM 714 C CA . ILE A 1 89 ? 8.063 10.231 -0.223 1.00 75.69 89 ILE A CA 1
ATOM 715 C C . ILE A 1 89 ? 8.891 9.883 -1.466 1.00 75.69 89 ILE A C 1
ATOM 717 O O . ILE A 1 89 ? 8.387 9.387 -2.466 1.00 75.69 89 ILE A O 1
ATOM 721 N N . LEU A 1 90 ? 10.188 10.195 -1.442 1.00 76.94 90 LEU A N 1
ATOM 722 C CA . LEU A 1 90 ? 11.040 10.079 -2.622 1.00 76.94 90 LEU A CA 1
ATOM 723 C C . LEU A 1 90 ? 11.673 8.699 -2.781 1.00 76.94 90 LEU A C 1
ATOM 725 O O . LEU A 1 90 ? 12.161 8.395 -3.867 1.00 76.94 90 LEU A O 1
ATOM 729 N N . CYS A 1 91 ? 11.750 7.901 -1.719 1.00 83.94 91 CYS A N 1
ATOM 730 C CA . CYS A 1 91 ? 12.664 6.761 -1.680 1.00 83.94 91 CYS A CA 1
ATOM 731 C C . CYS A 1 91 ? 12.006 5.467 -1.183 1.00 83.94 91 CYS A C 1
ATOM 733 O O . CYS A 1 91 ? 12.351 4.394 -1.681 1.00 83.94 91 CYS A O 1
ATOM 735 N N . SER A 1 92 ? 11.012 5.561 -0.294 1.00 90.56 92 SER A N 1
ATOM 736 C CA . SER A 1 92 ? 10.335 4.403 0.309 1.00 90.56 92 SER A CA 1
ATOM 737 C C . SER A 1 92 ? 9.204 3.826 -0.551 1.00 90.56 92 SER A C 1
ATOM 739 O O . SER A 1 92 ? 8.504 2.920 -0.118 1.00 90.56 92 SER A O 1
ATOM 741 N N . HIS A 1 93 ? 9.052 4.302 -1.790 1.00 93.00 93 HIS A N 1
ATOM 742 C CA . HIS A 1 93 ? 8.044 3.853 -2.765 1.00 93.00 93 HIS A CA 1
ATOM 743 C C . HIS A 1 93 ? 8.607 2.846 -3.784 1.00 93.00 93 HIS A C 1
ATOM 745 O O . HIS A 1 93 ? 7.891 2.293 -4.615 1.00 93.00 93 HIS A O 1
ATOM 751 N N . PHE A 1 94 ? 9.912 2.564 -3.711 1.00 93.06 94 PHE A N 1
ATOM 752 C CA . PHE A 1 94 ? 10.617 1.708 -4.661 1.00 93.06 94 PHE A CA 1
ATOM 753 C C . PHE A 1 94 ? 10.827 0.299 -4.108 1.00 93.06 94 PHE A C 1
ATOM 755 O O . PHE A 1 94 ? 11.165 0.113 -2.938 1.00 93.06 94 PHE A O 1
ATOM 762 N N . TYR A 1 95 ? 10.714 -0.706 -4.972 1.00 94.81 95 TYR A N 1
ATOM 763 C CA . TYR A 1 95 ? 11.053 -2.088 -4.637 1.00 94.81 95 TYR A CA 1
ATOM 764 C C . TYR A 1 95 ? 11.489 -2.840 -5.888 1.00 94.81 95 TYR A C 1
ATOM 766 O O . TYR A 1 95 ? 10.711 -3.020 -6.820 1.00 94.81 95 TYR A O 1
ATOM 774 N N . ASN A 1 96 ? 12.735 -3.302 -5.909 1.00 93.19 96 ASN A N 1
ATOM 775 C CA . ASN A 1 96 ? 13.234 -4.122 -7.004 1.00 93.19 96 ASN A CA 1
ATOM 776 C C . ASN A 1 96 ? 13.005 -5.613 -6.716 1.00 93.19 96 ASN A C 1
ATOM 778 O O . ASN A 1 96 ? 13.679 -6.134 -5.828 1.00 93.19 96 ASN A O 1
ATOM 782 N N . PRO A 1 97 ? 12.167 -6.328 -7.485 1.00 93.12 97 PRO A N 1
ATOM 783 C CA . PRO A 1 97 ? 11.912 -7.756 -7.261 1.00 93.12 97 PRO A CA 1
ATOM 784 C C . PRO A 1 97 ? 13.129 -8.668 -7.498 1.00 93.12 97 PRO A C 1
ATOM 786 O O . PRO A 1 97 ? 13.125 -9.826 -7.114 1.00 93.12 97 PRO A O 1
ATOM 789 N N . LEU A 1 98 ? 14.202 -8.176 -8.130 1.00 90.50 98 LEU A N 1
ATOM 790 C CA . LEU A 1 98 ? 15.432 -8.959 -8.320 1.00 90.50 98 LEU A CA 1
ATOM 791 C C . LEU A 1 98 ? 16.375 -8.888 -7.121 1.00 90.50 98 LEU A C 1
ATOM 793 O O . LEU A 1 98 ? 17.226 -9.757 -6.951 1.00 90.50 98 LEU A O 1
ATOM 797 N N . THR A 1 99 ? 16.295 -7.808 -6.344 1.00 91.06 99 THR A N 1
ATOM 798 C CA . THR A 1 99 ? 17.248 -7.537 -5.259 1.00 91.06 99 THR A CA 1
ATOM 799 C C . THR A 1 99 ? 16.575 -7.355 -3.907 1.00 91.06 99 THR A C 1
ATOM 801 O O . THR A 1 99 ? 17.269 -7.358 -2.900 1.00 91.06 99 THR A O 1
ATOM 804 N N . ASN A 1 100 ? 15.250 -7.203 -3.863 1.00 91.56 100 ASN A N 1
ATOM 805 C CA . ASN A 1 100 ? 14.448 -6.866 -2.682 1.00 91.56 100 ASN A CA 1
ATOM 806 C C . ASN A 1 100 ? 14.803 -5.512 -2.042 1.00 91.56 100 ASN A C 1
ATOM 808 O O . ASN A 1 100 ? 14.464 -5.250 -0.884 1.00 91.56 100 ASN A O 1
ATOM 812 N N . GLU A 1 101 ? 15.485 -4.646 -2.794 1.00 89.06 101 GLU A N 1
ATOM 813 C CA . GLU A 1 101 ? 16.031 -3.377 -2.304 1.00 89.06 101 GLU A CA 1
ATOM 814 C C . GLU A 1 101 ? 15.249 -2.163 -2.810 1.00 89.06 101 GLU A C 1
ATOM 816 O O . GLU A 1 101 ? 14.552 -2.219 -3.829 1.00 89.06 101 GLU A O 1
ATOM 821 N N . ALA A 1 102 ? 15.410 -1.056 -2.083 1.00 89.75 102 ALA A N 1
ATOM 822 C CA . ALA A 1 102 ? 14.951 0.273 -2.466 1.00 89.75 102 ALA A CA 1
ATOM 823 C C . ALA A 1 102 ? 15.895 0.907 -3.497 1.00 89.75 102 ALA A C 1
ATOM 825 O O . ALA A 1 102 ? 16.929 0.347 -3.876 1.00 89.75 102 ALA A O 1
ATOM 826 N N . PHE A 1 103 ? 15.596 2.143 -3.895 1.00 84.94 103 PHE A N 1
ATOM 827 C CA . PHE A 1 103 ? 16.594 2.990 -4.534 1.00 84.94 103 PHE A CA 1
ATOM 828 C C . PHE A 1 103 ? 17.523 3.560 -3.453 1.00 84.94 103 PHE A C 1
ATOM 830 O O . PHE A 1 103 ? 17.129 4.449 -2.718 1.00 84.94 103 PHE A O 1
ATOM 837 N N . THR A 1 104 ? 18.762 3.078 -3.347 1.00 81.25 104 THR A N 1
ATOM 838 C CA . THR A 1 104 ? 19.647 3.380 -2.197 1.00 81.25 104 THR A CA 1
ATOM 839 C C . THR A 1 104 ? 20.785 4.361 -2.499 1.00 81.25 104 THR A C 1
ATOM 841 O O . THR A 1 104 ? 21.743 4.463 -1.736 1.00 81.25 104 THR A O 1
ATOM 844 N N . THR A 1 105 ? 20.726 5.101 -3.612 1.00 80.00 105 THR A N 1
ATOM 845 C CA . THR A 1 105 ? 21.813 6.027 -3.991 1.00 80.00 105 THR A CA 1
ATOM 846 C C . THR A 1 105 ? 21.510 7.481 -3.627 1.00 80.00 105 THR A C 1
ATOM 848 O O . THR A 1 105 ? 20.360 7.923 -3.654 1.00 80.00 105 THR A O 1
ATOM 851 N N . GLY A 1 106 ? 22.560 8.252 -3.326 1.00 83.81 106 GLY A N 1
ATOM 852 C CA . GLY A 1 106 ? 22.455 9.684 -3.042 1.00 83.81 106 GLY A CA 1
ATOM 853 C C . GLY A 1 106 ? 21.596 9.971 -1.811 1.00 83.81 106 GLY A C 1
ATOM 854 O O . GLY A 1 106 ? 21.816 9.393 -0.751 1.00 83.81 106 GLY A O 1
ATOM 855 N N . VAL A 1 107 ? 20.611 10.859 -1.965 1.00 80.81 107 VAL A N 1
ATOM 856 C CA . VAL A 1 107 ? 19.707 11.266 -0.875 1.00 80.81 107 VAL A CA 1
ATOM 857 C C . VAL A 1 107 ? 18.871 10.112 -0.315 1.00 80.81 107 VAL A C 1
ATOM 859 O O . VAL A 1 107 ? 18.457 10.190 0.832 1.00 80.81 107 VAL A O 1
ATOM 862 N N . CYS A 1 108 ? 18.679 9.031 -1.076 1.00 84.00 108 CYS A N 1
ATOM 863 C CA . CYS A 1 108 ? 17.919 7.856 -0.648 1.00 84.00 108 CYS A CA 1
ATOM 864 C C . CYS A 1 108 ? 18.766 6.785 0.066 1.00 84.00 108 CYS A C 1
ATOM 866 O O . CYS A 1 108 ? 18.287 5.682 0.337 1.00 84.00 108 CYS A O 1
ATOM 868 N N . SER A 1 109 ? 20.042 7.064 0.347 1.00 84.44 109 SER A N 1
ATOM 869 C CA . SER A 1 109 ? 20.912 6.122 1.055 1.00 84.44 109 SER A CA 1
ATOM 870 C C . SER A 1 109 ? 20.358 5.796 2.445 1.00 84.44 109 SER A C 1
ATOM 872 O O . SER A 1 109 ? 20.164 6.693 3.259 1.00 84.44 109 SER A O 1
ATOM 874 N N . GLY A 1 110 ? 20.161 4.505 2.728 1.00 82.38 110 GLY A N 1
ATOM 875 C CA . GLY A 1 110 ? 19.660 4.018 4.020 1.00 82.38 110 GLY A CA 1
ATOM 876 C C . GLY A 1 110 ? 18.135 4.006 4.170 1.00 82.38 110 GLY A C 1
ATOM 877 O O . GLY A 1 110 ? 17.656 3.780 5.274 1.00 82.38 110 GLY A O 1
ATOM 878 N N . THR A 1 111 ? 17.383 4.241 3.091 1.00 86.69 111 THR A N 1
ATOM 879 C CA . THR A 1 111 ? 15.915 4.133 3.093 1.00 86.69 111 THR A CA 1
ATOM 880 C C . THR A 1 111 ? 15.449 2.694 2.871 1.00 86.69 111 THR A C 1
ATOM 882 O O . THR A 1 111 ? 16.124 1.897 2.211 1.00 86.69 111 THR A O 1
ATOM 885 N N . ASP A 1 112 ? 14.294 2.361 3.444 1.00 92.62 112 ASP A N 1
ATOM 886 C CA . ASP A 1 112 ? 13.651 1.063 3.269 1.00 92.62 112 ASP A CA 1
ATOM 887 C C . ASP A 1 112 ? 13.000 0.946 1.885 1.00 92.62 112 ASP A C 1
ATOM 889 O O . ASP A 1 112 ? 12.524 1.925 1.318 1.00 92.62 112 ASP A O 1
ATOM 893 N N . SER A 1 113 ? 12.940 -0.271 1.337 1.00 94.44 113 SER A N 1
ATOM 894 C CA . SER A 1 113 ? 12.125 -0.533 0.142 1.00 94.44 113 SER A CA 1
ATOM 895 C C . SER A 1 113 ? 10.644 -0.448 0.491 1.00 94.44 113 SER A C 1
ATOM 897 O O . SER A 1 113 ? 10.298 -0.648 1.651 1.00 94.44 113 SER A O 1
ATOM 899 N N . ALA A 1 114 ? 9.753 -0.260 -0.483 1.00 95.06 114 ALA A N 1
ATOM 900 C CA . ALA A 1 114 ? 8.306 -0.194 -0.234 1.00 95.06 114 ALA A CA 1
ATOM 901 C C . ALA A 1 114 ? 7.790 -1.370 0.613 1.00 95.06 114 ALA A C 1
ATOM 903 O O . ALA A 1 114 ? 7.027 -1.188 1.563 1.00 95.06 114 ALA A O 1
ATOM 904 N N . TYR A 1 115 ? 8.287 -2.582 0.342 1.00 95.69 115 TYR A N 1
ATOM 905 C CA . TYR A 1 115 ? 7.936 -3.765 1.125 1.00 95.69 115 TYR A CA 1
ATOM 906 C C . TYR A 1 115 ? 8.556 -3.785 2.538 1.00 95.69 115 TYR A C 1
ATOM 908 O O . TYR A 1 115 ? 7.938 -4.296 3.474 1.00 95.69 115 TYR A O 1
ATOM 916 N N . ARG A 1 116 ? 9.762 -3.241 2.741 1.00 95.25 116 ARG A N 1
ATOM 917 C CA . ARG A 1 116 ? 10.326 -3.091 4.097 1.00 95.25 116 ARG A CA 1
ATOM 918 C C . ARG A 1 116 ? 9.603 -1.986 4.867 1.00 95.25 116 ARG A C 1
ATOM 920 O O . ARG A 1 116 ? 9.211 -2.206 6.006 1.00 95.25 116 ARG A O 1
ATOM 927 N N . TRP A 1 117 ? 9.321 -0.863 4.215 1.00 95.12 117 TRP A N 1
ATOM 928 C CA . TRP A 1 117 ? 8.664 0.308 4.786 1.00 95.12 117 TRP A CA 1
ATOM 929 C C . TRP A 1 117 ? 7.236 0.019 5.258 1.00 95.12 117 TRP A C 1
ATOM 931 O O . TRP A 1 117 ? 6.870 0.375 6.380 1.00 95.12 117 TRP A O 1
ATOM 941 N N . VAL A 1 118 ? 6.445 -0.722 4.470 1.00 95.56 118 VAL A N 1
ATOM 942 C CA . VAL A 1 118 ? 5.104 -1.164 4.896 1.00 95.56 118 VAL A CA 1
ATOM 943 C C . VAL A 1 118 ? 5.156 -2.096 6.113 1.00 95.56 118 VAL A C 1
ATOM 945 O O . VAL A 1 118 ? 4.164 -2.243 6.822 1.00 95.56 118 VAL A O 1
ATOM 948 N N . ASN A 1 119 ? 6.302 -2.718 6.393 1.00 95.44 119 ASN A N 1
ATOM 949 C CA . ASN A 1 119 ? 6.499 -3.643 7.507 1.00 95.44 119 ASN A CA 1
ATOM 950 C C . ASN A 1 119 ? 7.339 -3.064 8.661 1.00 95.44 119 ASN A C 1
ATOM 952 O O . ASN A 1 119 ? 7.514 -3.750 9.666 1.00 95.44 119 ASN A O 1
ATOM 956 N N . ASN A 1 120 ? 7.823 -1.824 8.561 1.00 93.94 120 ASN A N 1
ATOM 957 C CA . ASN A 1 120 ? 8.651 -1.190 9.587 1.00 93.94 120 ASN A CA 1
ATOM 958 C C . ASN A 1 120 ? 7.769 -0.543 10.667 1.00 93.94 120 ASN A C 1
ATOM 960 O O . ASN A 1 120 ? 7.457 0.639 10.611 1.00 93.94 120 ASN A O 1
ATOM 964 N N . ASP A 1 121 ? 7.320 -1.308 11.658 1.00 91.00 121 ASP A N 1
ATOM 965 C CA . ASP A 1 121 ? 6.426 -0.824 12.718 1.00 91.00 121 ASP A CA 1
ATOM 966 C C . ASP A 1 121 ? 7.076 0.110 13.747 1.00 91.00 121 ASP A C 1
ATOM 968 O O . ASP A 1 121 ? 6.355 0.825 14.450 1.00 91.00 121 ASP A O 1
ATOM 972 N N . GLN A 1 122 ? 8.410 0.133 13.806 1.00 91.62 122 GLN A N 1
ATOM 973 C CA . GLN A 1 122 ? 9.184 1.041 14.653 1.00 91.62 122 GLN A CA 1
ATOM 974 C C . GLN A 1 122 ? 9.172 2.464 14.094 1.00 91.62 122 GLN A C 1
ATOM 976 O O . GLN A 1 122 ? 8.941 3.429 14.826 1.00 91.62 122 GLN A O 1
ATOM 981 N N . GLU A 1 123 ? 9.388 2.596 12.785 1.00 91.00 123 GLU A N 1
ATOM 982 C CA . GLU A 1 123 ? 9.502 3.896 12.135 1.00 91.00 123 GLU A CA 1
ATOM 983 C C . GLU A 1 123 ? 8.184 4.342 11.492 1.00 91.00 123 GLU A C 1
ATOM 985 O O . GLU A 1 123 ? 7.842 5.524 11.586 1.00 91.00 123 GLU A O 1
ATOM 990 N N . ASN A 1 124 ? 7.413 3.416 10.916 1.00 92.62 124 ASN A N 1
ATOM 991 C CA . ASN A 1 124 ? 6.149 3.676 10.236 1.00 92.62 124 ASN A CA 1
ATOM 992 C C . ASN A 1 124 ? 4.943 3.359 11.141 1.00 92.62 124 ASN A C 1
ATOM 994 O O . ASN A 1 124 ? 4.489 2.216 11.275 1.00 92.62 124 ASN A O 1
ATOM 998 N N . LYS A 1 125 ? 4.341 4.409 11.717 1.00 95.44 125 LYS A N 1
ATOM 999 C CA . LYS A 1 125 ? 3.111 4.293 12.529 1.00 95.44 125 LYS A CA 1
ATOM 1000 C C . LYS A 1 125 ? 1.919 3.712 11.747 1.00 95.44 125 LYS A C 1
ATOM 1002 O O . LYS A 1 125 ? 0.968 3.239 12.357 1.00 95.44 125 LYS A O 1
ATOM 1007 N N . TRP A 1 126 ? 1.976 3.728 10.417 1.00 96.62 126 TRP A N 1
ATOM 1008 C CA . TRP A 1 126 ? 0.949 3.214 9.512 1.00 96.62 126 TRP A CA 1
ATOM 1009 C C . TRP A 1 126 ? 1.334 1.884 8.850 1.00 96.62 126 TRP A C 1
ATOM 1011 O O . TRP A 1 126 ? 0.688 1.471 7.890 1.00 96.62 126 TRP A O 1
ATOM 1021 N N . SER A 1 127 ? 2.356 1.197 9.371 1.00 95.69 127 SER A N 1
ATOM 1022 C CA . SER A 1 127 ? 2.765 -0.128 8.899 1.00 95.69 127 SER A CA 1
ATOM 1023 C C . SER A 1 127 ? 1.626 -1.155 8.957 1.00 95.69 127 SER A C 1
ATOM 1025 O O . SER A 1 127 ? 0.665 -1.026 9.719 1.00 95.69 127 SER A O 1
ATOM 1027 N N . TRP A 1 128 ? 1.769 -2.246 8.210 1.00 95.69 128 TRP A N 1
ATOM 1028 C CA . TRP A 1 128 ? 0.844 -3.377 8.213 1.00 95.69 128 TRP A CA 1
ATOM 1029 C C . TRP A 1 128 ? 0.644 -3.986 9.607 1.00 95.69 128 TRP A C 1
ATOM 1031 O O . TRP A 1 128 ? -0.485 -4.275 10.016 1.00 95.69 128 TRP A O 1
ATOM 1041 N N . ALA A 1 129 ? 1.725 -4.151 10.373 1.00 94.75 129 ALA A N 1
ATOM 1042 C CA . ALA A 1 129 ? 1.636 -4.665 11.736 1.00 94.75 129 ALA A CA 1
ATOM 1043 C C . ALA A 1 129 ? 0.825 -3.715 12.638 1.00 94.75 129 ALA A C 1
ATOM 1045 O O . ALA A 1 129 ? -0.046 -4.167 13.390 1.00 94.75 129 ALA A O 1
ATOM 1046 N N . ASN A 1 130 ? 1.035 -2.399 12.504 1.00 96.19 130 ASN A N 1
ATOM 1047 C CA . ASN A 1 130 ? 0.248 -1.393 13.214 1.00 96.19 130 ASN A CA 1
ATOM 1048 C C . ASN A 1 130 ? -1.215 -1.374 12.745 1.00 96.19 130 ASN A C 1
ATOM 1050 O O . ASN A 1 130 ? -2.104 -1.327 13.592 1.00 96.19 130 ASN A O 1
ATOM 1054 N N . ALA A 1 131 ? -1.499 -1.537 11.448 1.00 95.44 131 ALA A N 1
ATOM 1055 C CA . ALA A 1 131 ? -2.862 -1.669 10.924 1.00 95.44 131 ALA A CA 1
ATOM 1056 C C . ALA A 1 131 ? -3.626 -2.816 11.608 1.00 95.44 131 ALA A C 1
ATOM 1058 O O . ALA A 1 131 ? -4.752 -2.635 12.079 1.00 95.44 131 ALA A O 1
ATOM 1059 N N . ARG A 1 132 ? -2.988 -3.987 11.739 1.00 93.12 132 ARG A N 1
ATOM 1060 C CA . ARG A 1 132 ? -3.565 -5.150 12.431 1.00 93.12 132 ARG A CA 1
ATOM 1061 C C . ARG A 1 132 ? -3.762 -4.904 13.925 1.00 93.12 132 ARG A C 1
ATOM 1063 O O . ARG A 1 132 ? -4.800 -5.277 14.470 1.00 93.12 132 ARG A O 1
ATOM 1070 N N . LYS A 1 133 ? -2.803 -4.248 14.584 1.00 95.31 133 LYS A N 1
ATOM 1071 C CA . LYS A 1 133 ? -2.915 -3.849 15.995 1.00 95.31 133 LYS A CA 1
ATOM 1072 C C . LYS A 1 133 ? -4.072 -2.873 16.214 1.00 95.31 133 LYS A C 1
ATOM 1074 O O . LYS A 1 133 ? -4.856 -3.053 17.141 1.00 95.31 133 LYS A O 1
ATOM 1079 N N . TYR A 1 134 ? -4.216 -1.867 15.354 1.00 96.06 134 TYR A N 1
ATOM 1080 C CA . TYR A 1 134 ? -5.330 -0.923 15.397 1.00 96.06 134 TYR A CA 1
ATOM 1081 C C . TYR A 1 134 ? -6.665 -1.618 15.156 1.00 96.06 134 TYR A C 1
ATOM 1083 O O . TYR A 1 134 ? -7.628 -1.343 15.865 1.00 96.06 134 TYR A O 1
ATOM 1091 N N . PHE A 1 135 ? -6.717 -2.576 14.231 1.00 92.31 135 PHE A N 1
ATOM 1092 C CA . PHE A 1 135 ? -7.922 -3.360 13.993 1.00 92.31 135 PHE A CA 1
ATOM 1093 C C . PHE A 1 135 ? -8.320 -4.178 15.231 1.00 92.31 135 PHE A C 1
ATOM 1095 O O . PHE A 1 135 ? -9.467 -4.117 15.669 1.00 92.31 135 PHE A O 1
ATOM 1102 N N . TYR A 1 136 ? -7.361 -4.871 15.854 1.00 92.50 136 TYR A N 1
ATOM 1103 C CA . TYR A 1 136 ? -7.578 -5.591 17.112 1.00 92.50 136 TYR A CA 1
ATOM 1104 C C . TYR A 1 136 ? -8.065 -4.661 18.234 1.00 92.50 136 TYR A C 1
ATOM 1106 O O . TYR A 1 136 ? -9.022 -4.978 18.940 1.00 92.50 136 TYR A O 1
ATOM 1114 N N . ASN A 1 137 ? -7.463 -3.480 18.371 1.00 95.19 137 ASN A N 1
ATOM 1115 C CA . ASN A 1 137 ? -7.897 -2.471 19.337 1.00 95.19 137 ASN A CA 1
ATOM 1116 C C . ASN A 1 137 ? -9.319 -1.963 19.037 1.00 95.19 137 ASN A C 1
ATOM 1118 O O . ASN A 1 137 ? -10.110 -1.762 19.957 1.00 95.19 137 ASN A O 1
ATOM 1122 N N . GLY A 1 138 ? -9.669 -1.815 17.757 1.00 91.25 138 GLY A N 1
ATOM 1123 C CA . GLY A 1 138 ? -11.022 -1.490 17.309 1.00 91.25 138 GLY A CA 1
ATOM 1124 C C . GLY A 1 138 ? -12.058 -2.506 17.784 1.00 91.25 138 GLY A C 1
ATOM 1125 O O . GLY A 1 138 ? -13.180 -2.128 18.103 1.00 91.25 138 GLY A O 1
ATOM 1126 N N . LEU A 1 139 ? -11.671 -3.775 17.919 1.00 89.38 139 LEU A N 1
ATOM 1127 C CA . LEU A 1 139 ? -12.538 -4.843 18.418 1.00 89.38 139 LEU A CA 1
ATOM 1128 C C . LEU A 1 139 ? -12.588 -4.933 19.952 1.00 89.38 139 LEU A C 1
ATOM 1130 O O . LEU A 1 139 ? -13.586 -5.402 20.492 1.00 89.38 139 LEU A O 1
ATOM 1134 N N . THR A 1 140 ? -11.537 -4.511 20.659 1.00 92.81 140 THR A N 1
ATOM 1135 C CA . THR A 1 140 ? -11.321 -4.909 22.066 1.00 92.81 140 THR A CA 1
ATOM 1136 C C . THR A 1 140 ? -11.277 -3.770 23.081 1.00 92.81 140 THR A C 1
ATOM 1138 O O . THR A 1 140 ? -11.444 -4.028 24.272 1.00 92.81 140 THR A O 1
ATOM 1141 N N . LEU A 1 141 ? -11.080 -2.513 22.662 1.00 95.62 141 LEU A N 1
ATOM 1142 C CA . LEU A 1 141 ? -11.024 -1.388 23.602 1.00 95.62 141 LEU A CA 1
ATOM 1143 C C . LEU A 1 141 ? -12.372 -1.140 24.300 1.00 95.62 141 LEU A C 1
ATOM 1145 O O . LEU A 1 141 ? -13.449 -1.329 23.731 1.00 95.62 141 LEU A O 1
ATOM 1149 N N . SER A 1 142 ? -12.312 -0.672 25.547 1.00 96.50 142 SER A N 1
ATOM 1150 C CA . SER A 1 142 ? -13.481 -0.595 26.432 1.00 96.50 142 SER A CA 1
ATOM 1151 C C . SER A 1 142 ? -14.538 0.407 25.965 1.00 96.50 142 SER A C 1
ATOM 1153 O O . SER A 1 142 ? -15.736 0.131 26.047 1.00 96.50 142 SER A O 1
ATOM 1155 N N . THR A 1 143 ? -14.124 1.569 25.450 1.00 95.00 143 THR A N 1
ATOM 1156 C CA . THR A 1 143 ? -15.056 2.634 25.052 1.00 95.00 143 THR A CA 1
ATOM 1157 C C . THR A 1 143 ? -15.333 2.606 23.553 1.00 95.00 143 THR A C 1
ATOM 1159 O O . THR A 1 143 ? -14.453 2.311 22.744 1.00 95.00 143 THR A O 1
ATOM 1162 N N . GLU A 1 144 ? -16.560 2.954 23.155 1.00 89.81 144 GLU A N 1
ATOM 1163 C CA . GLU A 1 144 ? -16.901 3.054 21.732 1.00 89.81 144 GLU A CA 1
ATOM 1164 C C . GLU A 1 144 ? -16.051 4.113 21.018 1.00 89.81 144 GLU A C 1
ATOM 1166 O O . GLU A 1 144 ? -15.611 3.900 19.891 1.00 89.81 144 GLU A O 1
ATOM 1171 N N . LYS A 1 145 ? -15.774 5.235 21.688 1.00 92.94 145 LYS A N 1
ATOM 1172 C CA . LYS A 1 145 ? -14.928 6.304 21.155 1.00 92.94 145 LYS A CA 1
ATOM 1173 C C . LYS A 1 145 ? -13.538 5.784 20.782 1.00 92.94 145 LYS A C 1
ATOM 1175 O O . LYS A 1 145 ? -13.072 6.045 19.672 1.00 92.94 145 LYS A O 1
ATOM 1180 N N . ASP A 1 146 ? -12.899 5.034 21.677 1.00 95.69 146 ASP A N 1
ATOM 1181 C CA . ASP A 1 146 ? -11.550 4.517 21.440 1.00 95.69 146 ASP A CA 1
ATOM 1182 C C . ASP A 1 146 ? -11.551 3.405 20.386 1.00 95.69 146 ASP A C 1
ATOM 1184 O O . ASP A 1 146 ? -10.676 3.387 19.519 1.00 95.69 146 ASP A O 1
ATOM 1188 N N . ARG A 1 147 ? -12.576 2.540 20.379 1.00 92.62 147 ARG A N 1
ATOM 1189 C CA . ARG A 1 147 ? -12.773 1.541 19.315 1.00 92.62 147 ARG A CA 1
ATOM 1190 C C . ARG A 1 147 ? -12.947 2.190 17.943 1.00 92.62 147 ARG A C 1
ATOM 1192 O O . ARG A 1 147 ? -12.277 1.799 16.991 1.00 92.62 147 ARG A O 1
ATOM 1199 N N . ASN A 1 148 ? -13.792 3.216 17.833 1.00 91.56 148 ASN A N 1
ATOM 1200 C CA . ASN A 1 148 ? -14.012 3.938 16.578 1.00 91.56 148 ASN A CA 1
ATOM 1201 C C . ASN A 1 148 ? -12.729 4.628 16.100 1.00 91.56 148 ASN A C 1
ATOM 1203 O O . ASN A 1 148 ? -12.408 4.579 14.914 1.00 91.56 148 ASN A O 1
ATOM 1207 N N . LYS A 1 149 ? -11.959 5.241 17.010 1.00 95.12 149 LYS A N 1
ATOM 1208 C CA . LYS A 1 149 ? -10.639 5.787 16.670 1.00 95.12 149 LYS A CA 1
ATOM 1209 C C . LYS A 1 149 ? -9.694 4.700 16.154 1.00 95.12 149 LYS A C 1
ATOM 1211 O O . LYS A 1 149 ? -9.068 4.900 15.118 1.00 95.12 149 LYS A O 1
ATOM 1216 N N . ALA A 1 150 ? -9.613 3.564 16.837 1.00 95.69 150 ALA A N 1
ATOM 1217 C CA . ALA A 1 150 ? -8.736 2.472 16.440 1.00 95.69 150 ALA A CA 1
ATOM 1218 C C . ALA A 1 150 ? -9.139 1.870 15.082 1.00 95.69 150 ALA A C 1
ATOM 1220 O O . ALA A 1 150 ? -8.272 1.627 14.249 1.00 95.69 150 ALA A O 1
ATOM 1221 N N . PHE A 1 151 ? -10.434 1.727 14.786 1.00 92.69 151 PHE A N 1
ATOM 1222 C CA . PHE A 1 151 ? -10.877 1.332 13.446 1.00 92.69 151 PHE A CA 1
ATOM 1223 C C . PHE A 1 151 ? -10.514 2.359 12.370 1.00 92.69 151 PHE A C 1
ATOM 1225 O O . PHE A 1 151 ? -10.039 1.972 11.304 1.00 92.69 151 PHE A O 1
ATOM 1232 N N . ALA A 1 152 ? -10.700 3.656 12.633 1.00 94.25 152 ALA A N 1
ATOM 1233 C CA . ALA A 1 152 ? -10.293 4.706 11.698 1.00 94.25 152 ALA A CA 1
ATOM 1234 C C . ALA A 1 152 ? -8.787 4.632 11.390 1.00 94.25 152 ALA A C 1
ATOM 1236 O O . ALA A 1 152 ? -8.395 4.658 10.222 1.00 94.25 152 ALA A O 1
ATOM 1237 N N . ASP A 1 153 ? -7.958 4.473 12.426 1.00 97.06 153 ASP A N 1
ATOM 1238 C CA . ASP A 1 153 ? -6.507 4.329 12.286 1.00 97.06 153 ASP A CA 1
ATOM 1239 C C . ASP A 1 153 ? -6.140 3.032 11.534 1.00 97.06 153 ASP A C 1
ATOM 1241 O O . ASP A 1 153 ? -5.259 3.052 10.677 1.00 97.06 153 ASP A O 1
ATOM 1245 N N . ALA A 1 154 ? -6.857 1.925 11.770 1.00 95.31 154 ALA A N 1
ATOM 1246 C CA . ALA A 1 154 ? -6.655 0.655 11.068 1.00 95.31 154 ALA A CA 1
ATOM 1247 C C . ALA A 1 154 ? -6.923 0.765 9.561 1.00 95.31 154 ALA A C 1
ATOM 1249 O O . ALA A 1 154 ? -6.098 0.350 8.749 1.00 95.31 154 ALA A O 1
ATOM 1250 N N . PHE A 1 155 ? -8.066 1.339 9.175 1.00 94.31 155 PHE A N 1
ATOM 1251 C CA . PHE A 1 155 ? -8.437 1.482 7.765 1.00 94.31 155 PHE A CA 1
ATOM 1252 C C . PHE A 1 155 ? -7.576 2.514 7.041 1.00 94.31 155 PHE A C 1
ATOM 1254 O O . PHE A 1 155 ? -7.253 2.324 5.870 1.00 94.31 155 PHE A O 1
ATOM 1261 N N . ARG A 1 156 ? -7.143 3.569 7.739 1.00 96.25 156 ARG A N 1
ATOM 1262 C CA . ARG A 1 156 ? -6.145 4.498 7.209 1.00 96.25 156 ARG A CA 1
ATOM 1263 C C . ARG A 1 156 ? -4.803 3.799 6.963 1.00 96.25 156 ARG A C 1
ATOM 1265 O O . ARG A 1 156 ? -4.266 3.921 5.868 1.00 96.25 156 ARG A O 1
ATOM 1272 N N . ALA A 1 157 ? -4.290 3.050 7.942 1.00 97.25 157 ALA A N 1
ATOM 1273 C CA . ALA A 1 157 ? -3.042 2.296 7.804 1.00 97.25 157 ALA A CA 1
ATOM 1274 C C . ALA A 1 157 ? -3.115 1.279 6.651 1.00 97.25 157 ALA A C 1
ATOM 1276 O O . ALA A 1 157 ? -2.189 1.162 5.853 1.00 97.25 157 ALA A O 1
ATOM 1277 N N . LEU A 1 158 ? -4.258 0.598 6.499 1.00 95.81 158 LEU A N 1
ATOM 1278 C CA . LEU A 1 158 ? -4.508 -0.286 5.360 1.00 95.81 158 LEU A CA 1
ATOM 1279 C C . LEU A 1 158 ? -4.409 0.460 4.022 1.00 95.81 158 LEU A C 1
ATOM 1281 O O . LEU A 1 158 ? -3.822 -0.065 3.084 1.00 95.81 158 LEU A O 1
ATOM 1285 N N . GLY A 1 159 ? -4.951 1.677 3.928 1.00 96.50 159 GLY A N 1
ATOM 1286 C CA . GLY A 1 159 ? -4.828 2.509 2.729 1.00 96.50 159 GLY A CA 1
ATOM 1287 C C . GLY A 1 159 ? -3.383 2.851 2.367 1.00 96.50 159 GLY A C 1
ATOM 1288 O O . GLY A 1 159 ? -3.024 2.796 1.196 1.00 96.50 159 GLY A O 1
ATOM 1289 N N . GLN A 1 160 ? -2.541 3.124 3.362 1.00 96.56 160 GLN A N 1
ATOM 1290 C CA . GLN A 1 160 ? -1.109 3.378 3.164 1.00 96.56 160 GLN A CA 1
ATOM 1291 C C . GLN A 1 160 ? -0.359 2.122 2.696 1.00 96.56 160 GLN A C 1
ATOM 1293 O O . GLN A 1 160 ? 0.431 2.173 1.758 1.00 96.56 160 GLN A O 1
ATOM 1298 N N . ALA A 1 161 ? -0.690 0.951 3.247 1.00 96.50 161 ALA A N 1
ATOM 1299 C CA . ALA A 1 161 ? -0.169 -0.315 2.731 1.00 96.50 161 ALA A CA 1
ATOM 1300 C C . ALA A 1 161 ? -0.626 -0.600 1.285 1.00 96.50 161 ALA A C 1
ATOM 1302 O O . ALA A 1 161 ? 0.152 -1.098 0.472 1.00 96.50 161 ALA A O 1
ATOM 1303 N N . VAL A 1 162 ? -1.881 -0.274 0.954 1.00 96.25 162 VAL A N 1
ATOM 1304 C CA . VAL A 1 162 ? -2.431 -0.402 -0.405 1.00 96.25 162 VAL A CA 1
ATOM 1305 C C . VAL A 1 162 ? -1.752 0.562 -1.378 1.00 96.25 162 VAL A C 1
ATOM 1307 O O . VAL A 1 162 ? -1.512 0.166 -2.514 1.00 96.25 162 VAL A O 1
ATOM 1310 N N . HIS A 1 163 ? -1.399 1.777 -0.951 1.00 96.12 163 HIS A N 1
ATOM 1311 C CA . HIS A 1 163 ? -0.622 2.732 -1.753 1.00 96.12 163 HIS A CA 1
ATOM 1312 C C . HIS A 1 163 ? 0.702 2.130 -2.219 1.00 96.12 163 HIS A C 1
ATOM 1314 O O . HIS A 1 163 ? 0.928 1.985 -3.415 1.00 96.12 163 HIS A O 1
ATOM 1320 N N . LEU A 1 164 ? 1.511 1.653 -1.269 1.00 95.56 164 LEU A N 1
ATOM 1321 C CA . LEU A 1 164 ? 2.813 1.037 -1.546 1.00 95.56 164 LEU A CA 1
ATOM 1322 C C . LEU A 1 164 ? 2.699 -0.239 -2.394 1.00 95.56 164 LEU A C 1
ATOM 1324 O O . LEU A 1 164 ? 3.640 -0.611 -3.093 1.00 95.56 164 LEU A O 1
ATOM 1328 N N . LEU A 1 165 ? 1.563 -0.943 -2.336 1.00 94.94 165 LEU A N 1
ATOM 1329 C CA . LEU A 1 165 ? 1.274 -2.042 -3.258 1.00 94.94 165 LEU A CA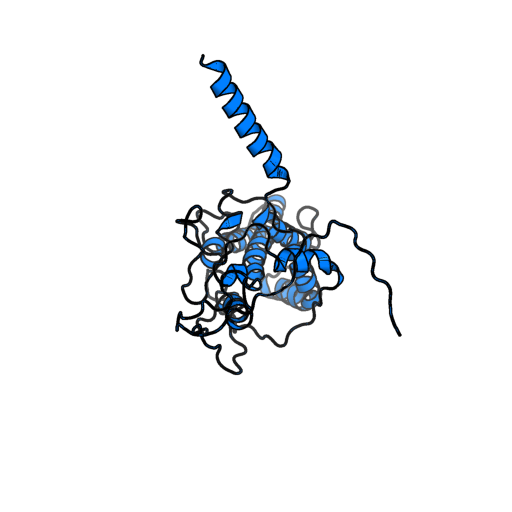 1
ATOM 1330 C C . LEU A 1 165 ? 0.966 -1.522 -4.668 1.00 94.94 165 LEU A C 1
ATOM 1332 O O . LEU A 1 165 ? 1.464 -2.076 -5.641 1.00 94.94 165 LEU A O 1
ATOM 1336 N N . GLN A 1 166 ? 0.148 -0.477 -4.791 1.00 94.06 166 GLN A N 1
ATOM 1337 C CA . GLN A 1 166 ? -0.207 0.129 -6.076 1.00 94.06 166 GLN A CA 1
ATOM 1338 C C . GLN A 1 166 ? 1.015 0.716 -6.791 1.00 94.06 166 GLN A C 1
ATOM 1340 O O . GLN A 1 166 ? 1.107 0.576 -8.009 1.00 94.06 166 GLN A O 1
ATOM 1345 N N . ASP A 1 167 ? 1.989 1.261 -6.057 1.00 94.12 167 ASP A N 1
ATOM 1346 C CA . ASP A 1 167 ? 3.270 1.713 -6.620 1.00 94.12 167 ASP A CA 1
ATOM 1347 C C . ASP A 1 167 ? 4.003 0.605 -7.383 1.00 94.12 167 ASP A C 1
ATOM 1349 O O . ASP A 1 167 ? 4.701 0.867 -8.362 1.00 94.12 167 ASP A O 1
ATOM 1353 N N . MET A 1 168 ? 3.792 -0.664 -7.024 1.00 93.62 168 MET A N 1
ATOM 1354 C CA . MET A 1 168 ? 4.391 -1.794 -7.738 1.00 93.62 168 MET A CA 1
ATOM 1355 C C . MET A 1 168 ? 3.836 -1.972 -9.154 1.00 93.62 168 MET A C 1
ATOM 1357 O O . MET A 1 168 ? 4.455 -2.652 -9.970 1.00 93.62 168 MET A O 1
ATOM 1361 N N . ALA A 1 169 ? 2.699 -1.354 -9.485 1.00 91.56 169 ALA A N 1
ATOM 1362 C CA . ALA A 1 169 ? 2.203 -1.298 -10.857 1.00 91.56 169 ALA A CA 1
ATOM 1363 C C . ALA A 1 169 ? 2.971 -0.281 -11.719 1.00 91.56 169 ALA A C 1
ATOM 1365 O O . ALA A 1 169 ? 2.898 -0.356 -12.945 1.00 91.56 169 ALA A O 1
ATOM 1366 N N . VAL A 1 170 ? 3.741 0.634 -11.120 1.00 91.12 170 VAL A N 1
ATOM 1367 C CA . VAL A 1 170 ? 4.499 1.666 -11.835 1.00 91.12 170 VAL A CA 1
ATOM 1368 C C . VAL A 1 170 ? 5.899 1.136 -12.184 1.00 91.12 170 VAL A C 1
ATOM 1370 O O . VAL A 1 170 ? 6.705 0.856 -11.292 1.00 91.12 170 VAL A O 1
ATOM 1373 N N . PRO A 1 171 ? 6.267 1.026 -13.476 1.00 89.88 171 PRO A N 1
ATOM 1374 C CA . PRO A 1 171 ? 7.549 0.432 -13.879 1.00 89.88 171 PRO A CA 1
ATOM 1375 C C . PRO A 1 171 ? 8.781 1.180 -13.356 1.00 89.88 171 PRO A C 1
ATOM 1377 O O . PRO A 1 171 ? 9.876 0.622 -13.268 1.00 89.88 171 PRO A O 1
ATOM 1380 N N . ALA A 1 172 ? 8.649 2.473 -13.051 1.00 90.12 172 ALA A N 1
ATOM 1381 C CA . ALA A 1 172 ? 9.734 3.255 -12.475 1.00 90.12 172 ALA A CA 1
ATOM 1382 C C . ALA A 1 172 ? 10.052 2.838 -11.030 1.00 90.12 172 ALA A C 1
ATOM 1384 O O . ALA A 1 172 ? 11.237 2.689 -10.705 1.00 90.12 172 ALA A O 1
ATOM 1385 N N . HIS A 1 173 ? 9.020 2.576 -10.220 1.00 92.50 173 HIS A N 1
ATOM 1386 C CA . HIS A 1 173 ? 9.127 2.157 -8.818 1.00 92.50 173 HIS A CA 1
ATOM 1387 C C . HIS A 1 173 ? 9.731 0.757 -8.679 1.00 92.50 173 HIS A C 1
ATOM 1389 O O . HIS A 1 173 ? 10.549 0.507 -7.792 1.00 92.50 173 HIS A O 1
ATOM 1395 N N . THR A 1 174 ? 9.440 -0.134 -9.631 1.00 92.88 174 THR A N 1
ATOM 1396 C CA . THR A 1 174 ? 9.943 -1.520 -9.614 1.00 92.88 174 THR A CA 1
ATOM 1397 C C . THR A 1 174 ? 11.334 -1.698 -10.217 1.00 92.88 174 THR A C 1
ATOM 1399 O O . THR A 1 174 ? 12.007 -2.706 -10.004 1.00 92.88 174 THR A O 1
ATOM 1402 N N . ARG A 1 175 ? 11.805 -0.701 -10.972 1.00 90.06 175 ARG A N 1
ATOM 1403 C CA . ARG A 1 175 ? 13.118 -0.714 -11.634 1.00 90.06 175 ARG A CA 1
ATOM 1404 C C . ARG A 1 175 ? 14.098 0.310 -11.062 1.00 90.06 175 ARG A C 1
ATOM 1406 O O . ARG A 1 175 ? 15.089 0.633 -11.719 1.00 90.06 175 ARG A O 1
ATOM 1413 N N . LEU A 1 176 ? 13.819 0.832 -9.865 1.00 89.50 176 LEU A N 1
ATOM 1414 C CA . LEU A 1 176 ? 14.669 1.796 -9.155 1.00 89.50 176 LEU A CA 1
ATOM 1415 C C . LEU A 1 176 ? 15.013 3.028 -10.015 1.00 89.50 176 LEU A C 1
ATOM 1417 O O . LEU A 1 176 ? 16.138 3.531 -10.018 1.00 89.50 176 LEU A O 1
ATOM 1421 N N . SER A 1 177 ? 14.055 3.497 -10.814 1.00 86.25 177 SER A N 1
ATOM 1422 C CA . SER A 1 177 ? 14.254 4.615 -11.735 1.00 86.25 177 SER A CA 1
ATOM 1423 C C . SER A 1 177 ? 13.761 5.908 -11.101 1.00 86.25 177 SER A C 1
ATOM 1425 O O . SER A 1 177 ? 12.745 6.439 -11.538 1.00 86.25 177 SER A O 1
ATOM 1427 N N . LEU A 1 178 ? 14.498 6.437 -10.118 1.00 83.44 178 LEU A N 1
ATOM 1428 C CA . LEU A 1 178 ? 14.152 7.701 -9.458 1.00 83.44 178 LEU A CA 1
ATOM 1429 C C . LEU A 1 178 ? 13.950 8.835 -10.476 1.00 83.44 178 LEU A C 1
ATOM 1431 O O . LEU A 1 178 ? 14.767 9.032 -11.386 1.00 83.44 178 LEU A O 1
ATOM 1435 N N . HIS A 1 179 ? 12.882 9.599 -10.303 1.00 77.00 179 HIS A N 1
ATOM 1436 C CA . HIS A 1 179 ? 12.479 10.689 -11.180 1.00 77.00 179 HIS A CA 1
ATOM 1437 C C . HIS A 1 179 ? 11.724 11.749 -10.365 1.00 77.00 179 HIS A C 1
ATOM 1439 O O . HIS A 1 179 ? 11.246 11.482 -9.270 1.00 77.00 179 HIS A O 1
ATOM 1445 N N . ILE A 1 180 ? 11.652 12.965 -10.903 1.00 69.12 180 ILE A N 1
ATOM 1446 C CA . ILE A 1 180 ? 10.798 14.036 -10.382 1.00 69.12 180 ILE A CA 1
ATOM 1447 C C . ILE A 1 180 ? 9.670 14.161 -11.408 1.00 69.12 180 ILE A C 1
ATOM 1449 O O . ILE A 1 180 ? 9.963 14.519 -12.549 1.00 69.12 180 ILE A O 1
ATOM 1453 N N . ALA A 1 181 ? 8.444 13.803 -11.009 1.00 68.81 181 ALA A N 1
ATOM 1454 C CA . ALA A 1 181 ? 7.254 13.634 -11.857 1.00 68.81 181 ALA A CA 1
ATOM 1455 C C . ALA A 1 181 ? 7.392 12.535 -12.937 1.00 68.81 181 ALA A C 1
ATOM 1457 O O . ALA A 1 181 ? 7.944 12.778 -14.017 1.00 68.81 181 ALA A O 1
ATOM 1458 N N . ASP A 1 182 ? 6.899 11.318 -12.660 1.00 78.62 182 ASP A N 1
ATOM 1459 C CA . ASP A 1 182 ? 6.926 10.239 -13.652 1.00 78.62 182 ASP A CA 1
ATOM 1460 C C . ASP A 1 182 ? 5.989 10.560 -14.812 1.00 78.62 182 ASP A C 1
ATOM 1462 O O . ASP A 1 182 ? 4.855 10.995 -14.615 1.00 78.62 182 ASP A O 1
ATOM 1466 N N . LEU A 1 183 ? 6.431 10.298 -16.041 1.00 81.56 183 LEU A N 1
ATOM 1467 C CA . LEU A 1 183 ? 5.584 10.516 -17.212 1.00 81.56 183 LEU A CA 1
ATOM 1468 C C . LEU A 1 183 ? 4.375 9.573 -17.224 1.00 81.56 183 LEU A C 1
ATOM 1470 O O . LEU A 1 183 ? 3.318 9.969 -17.701 1.00 81.56 183 LEU A O 1
ATOM 1474 N N . PHE A 1 184 ? 4.520 8.350 -16.709 1.00 84.06 184 PHE A N 1
ATOM 1475 C CA . PHE A 1 184 ? 3.428 7.389 -16.599 1.00 84.06 184 PHE A CA 1
ATOM 1476 C C . PHE A 1 184 ? 2.390 7.845 -15.575 1.00 84.06 184 PHE A C 1
ATOM 1478 O O . PHE A 1 184 ? 1.197 7.803 -15.864 1.00 84.06 184 PHE A O 1
ATOM 1485 N N . GLU A 1 185 ? 2.817 8.327 -14.410 1.00 86.56 185 GLU A N 1
ATOM 1486 C CA . GLU A 1 185 ? 1.904 8.827 -13.374 1.00 86.56 185 GLU A CA 1
ATOM 1487 C C . GLU A 1 185 ? 1.199 10.110 -13.822 1.00 86.56 185 GLU A C 1
ATOM 1489 O O . GLU A 1 185 ? -0.012 10.238 -13.648 1.00 86.56 185 GLU A O 1
ATOM 1494 N N . VAL A 1 186 ? 1.924 11.029 -14.475 1.00 86.25 186 VAL A N 1
ATOM 1495 C CA . VAL A 1 186 ? 1.334 12.236 -15.077 1.00 86.25 186 VAL A CA 1
ATOM 1496 C C . VAL A 1 186 ? 0.310 11.858 -16.144 1.00 86.25 186 VAL A C 1
ATOM 1498 O O . VAL A 1 186 ? -0.817 12.340 -16.088 1.00 86.25 186 VAL A O 1
ATOM 1501 N N . TYR A 1 187 ? 0.660 10.960 -17.068 1.00 86.75 187 TYR A N 1
ATOM 1502 C CA . TYR A 1 187 ? -0.263 10.495 -18.103 1.00 86.75 187 TYR A CA 1
ATOM 1503 C C . TYR A 1 187 ? -1.511 9.837 -17.500 1.00 86.75 187 TYR A C 1
ATOM 1505 O O . TYR A 1 187 ? -2.627 10.144 -17.911 1.00 86.75 187 TYR A O 1
ATOM 1513 N N . THR A 1 188 ? -1.329 8.961 -16.508 1.00 88.75 188 THR A N 1
ATOM 1514 C CA . THR A 1 188 ? -2.423 8.250 -15.824 1.00 88.75 188 THR A CA 1
ATOM 1515 C C . THR A 1 188 ? -3.360 9.228 -15.121 1.00 88.75 188 THR A C 1
ATOM 1517 O O . THR A 1 188 ? -4.575 9.062 -15.170 1.00 88.75 188 THR A O 1
ATOM 1520 N N . TYR A 1 189 ? -2.810 10.275 -14.506 1.00 89.69 189 TYR A N 1
ATOM 1521 C CA . TYR A 1 189 ? -3.595 11.346 -13.906 1.00 89.69 189 TYR A CA 1
ATOM 1522 C C . TYR A 1 189 ? -4.361 12.175 -14.946 1.00 89.69 189 TYR A C 1
ATOM 1524 O O . TYR A 1 189 ? -5.546 12.443 -14.768 1.00 89.69 189 TYR A O 1
ATOM 1532 N N . GLU A 1 190 ? -3.711 12.571 -16.042 1.00 90.38 190 GLU A N 1
ATOM 1533 C CA . GLU A 1 190 ? -4.351 13.350 -17.112 1.00 90.38 190 GLU A CA 1
ATOM 1534 C C . GLU A 1 190 ? -5.504 12.586 -17.780 1.00 90.38 190 GLU A C 1
ATOM 1536 O O . GLU A 1 190 ? -6.475 13.203 -18.215 1.00 90.38 190 GLU A O 1
ATOM 1541 N N . HIS A 1 191 ? -5.435 11.253 -17.786 1.00 90.50 191 HIS A N 1
ATOM 1542 C CA . HIS A 1 191 ? -6.447 10.355 -18.350 1.00 90.50 191 HIS A CA 1
ATOM 1543 C C . HIS A 1 191 ? -7.247 9.617 -17.268 1.00 90.50 191 HIS A C 1
ATOM 1545 O O . HIS A 1 191 ? -7.799 8.550 -17.523 1.00 90.50 191 HIS A O 1
ATOM 1551 N N . ILE A 1 192 ? -7.335 10.166 -16.049 1.00 89.06 192 ILE A N 1
ATOM 1552 C CA . ILE A 1 192 ? -7.965 9.489 -14.903 1.00 89.06 192 ILE A CA 1
ATOM 1553 C C . ILE A 1 192 ? -9.429 9.083 -15.161 1.00 89.06 192 ILE A C 1
ATOM 1555 O O . ILE A 1 192 ? -9.910 8.088 -14.618 1.00 89.06 192 ILE A O 1
ATOM 1559 N N . ASN A 1 193 ? -10.132 9.830 -16.017 1.00 88.69 193 ASN A N 1
ATOM 1560 C CA . ASN A 1 193 ? -11.518 9.551 -16.404 1.00 88.69 193 ASN A CA 1
ATOM 1561 C C . ASN A 1 193 ? -11.647 8.434 -17.453 1.00 88.69 193 ASN A C 1
ATOM 1563 O O . ASN A 1 193 ? -12.729 7.865 -17.586 1.00 88.69 193 ASN A O 1
ATOM 1567 N N . ASP A 1 194 ? -10.558 8.109 -18.149 1.00 88.88 194 ASP A N 1
ATOM 1568 C CA . ASP A 1 194 ? -10.504 7.104 -19.215 1.00 88.88 194 ASP A CA 1
ATOM 1569 C C . ASP A 1 194 ? -9.906 5.774 -18.722 1.00 88.88 194 ASP A C 1
ATOM 1571 O O . ASP A 1 194 ? -9.754 4.828 -19.496 1.00 88.88 194 ASP A O 1
ATOM 1575 N N . LEU A 1 195 ? -9.545 5.680 -17.435 1.00 84.94 195 LEU A N 1
ATOM 1576 C CA . LEU A 1 195 ? -8.957 4.471 -16.867 1.00 84.94 195 LEU A CA 1
ATOM 1577 C C . LEU A 1 195 ? -9.962 3.316 -16.861 1.00 84.94 195 LEU A C 1
ATOM 1579 O O . LEU A 1 195 ? -11.041 3.384 -16.265 1.00 84.94 195 LEU A O 1
ATOM 1583 N N . GLU A 1 196 ? -9.562 2.209 -17.480 1.00 84.06 196 GLU A N 1
ATOM 1584 C CA . GLU A 1 196 ? -10.323 0.968 -17.466 1.00 84.06 196 GLU A CA 1
ATOM 1585 C C . GLU A 1 196 ? -10.008 0.159 -16.206 1.00 84.06 196 GLU A C 1
ATOM 1587 O O . GLU A 1 196 ? -8.879 -0.260 -15.961 1.00 84.06 196 GLU A O 1
ATOM 1592 N N . TYR A 1 197 ? -11.041 -0.113 -15.410 1.00 80.94 197 TYR A N 1
ATOM 1593 C CA . TYR A 1 197 ? -10.936 -0.919 -14.189 1.00 80.94 197 TYR A CA 1
ATOM 1594 C C . TYR A 1 197 ? -11.358 -2.372 -14.421 1.00 80.94 197 TYR A C 1
ATOM 1596 O O . TYR A 1 197 ? -11.826 -3.043 -13.502 1.00 80.94 197 TYR A O 1
ATOM 1604 N N . THR A 1 198 ? -11.270 -2.875 -15.651 1.00 78.62 198 THR A N 1
ATOM 1605 C CA . THR A 1 198 ? -11.622 -4.268 -15.937 1.00 78.62 198 THR A CA 1
ATOM 1606 C C . THR A 1 198 ? -10.672 -5.211 -15.213 1.00 78.62 198 THR A C 1
ATOM 1608 O O . THR A 1 198 ? -9.460 -4.991 -15.195 1.00 78.62 198 THR A O 1
ATOM 1611 N N . GLN A 1 199 ? -11.209 -6.288 -14.643 1.00 66.12 199 GLN A N 1
ATOM 1612 C CA . GLN A 1 199 ? -10.383 -7.314 -14.027 1.00 66.12 199 GLN A CA 1
ATOM 1613 C C . GLN A 1 199 ? -9.498 -7.958 -15.101 1.00 66.12 199 GLN A C 1
ATOM 1615 O O . GLN A 1 199 ? -9.977 -8.695 -15.962 1.00 66.12 199 GLN A O 1
ATOM 1620 N N . VAL A 1 200 ? -8.198 -7.684 -15.045 1.00 65.25 200 VAL A N 1
ATOM 1621 C CA . VAL A 1 200 ? -7.208 -8.390 -15.860 1.00 65.25 200 VAL A CA 1
ATOM 1622 C C . VAL A 1 200 ? -7.154 -9.859 -15.415 1.00 65.25 200 VAL A C 1
ATOM 1624 O O . VAL A 1 200 ? -7.313 -10.138 -14.223 1.00 65.25 200 VAL A O 1
ATOM 1627 N N . PRO A 1 201 ? -6.884 -10.821 -16.321 1.00 57.91 201 PRO A N 1
ATOM 1628 C CA . PRO A 1 201 ? -6.781 -12.249 -15.996 1.00 57.91 201 PRO A CA 1
ATOM 1629 C C . PRO A 1 201 ? -5.560 -12.592 -15.124 1.00 57.91 201 PRO A C 1
ATOM 1631 O O . PRO A 1 201 ? -5.222 -13.762 -14.958 1.00 57.91 201 PRO A O 1
ATOM 1634 N N . TYR A 1 202 ? -4.913 -11.578 -14.551 1.00 58.72 202 TYR A N 1
ATOM 1635 C CA . TYR A 1 202 ? -3.919 -11.714 -13.512 1.00 58.72 202 TYR A CA 1
ATOM 1636 C C . TYR A 1 202 ? -4.553 -12.348 -12.275 1.00 58.72 202 TYR A C 1
ATOM 1638 O O . TYR A 1 202 ? -5.380 -11.748 -11.582 1.00 58.72 202 TYR A O 1
ATOM 1646 N N . ARG A 1 203 ? -4.158 -13.583 -11.988 1.00 60.06 203 ARG A N 1
ATOM 1647 C CA . ARG A 1 203 ? -4.378 -14.179 -10.676 1.00 60.06 203 ARG A CA 1
ATOM 1648 C C . ARG A 1 203 ? -3.101 -13.923 -9.884 1.00 60.06 203 ARG A C 1
ATOM 1650 O O . ARG A 1 203 ? -2.012 -14.205 -10.368 1.00 60.06 203 ARG A O 1
ATOM 1657 N N . GLY A 1 204 ? -3.230 -13.301 -8.718 1.00 59.38 204 GLY A N 1
ATOM 1658 C CA . GLY A 1 204 ? -2.122 -13.235 -7.772 1.00 59.38 204 GLY A CA 1
ATOM 1659 C C . GLY A 1 204 ? -1.860 -14.615 -7.169 1.00 59.38 204 GLY A C 1
ATOM 1660 O O . GLY A 1 204 ? -2.722 -15.497 -7.211 1.00 59.38 204 GLY A O 1
ATOM 1661 N N . SER A 1 205 ? -0.682 -14.783 -6.573 1.00 64.56 205 SER A N 1
ATOM 1662 C CA . SER A 1 205 ? -0.361 -15.950 -5.748 1.00 64.56 205 SER A CA 1
ATOM 1663 C C . SER A 1 205 ? -1.420 -16.212 -4.669 1.00 64.56 205 SER A C 1
ATOM 1665 O O . SER A 1 205 ? -1.990 -15.277 -4.100 1.00 64.56 205 SER A O 1
ATOM 1667 N N . SER A 1 206 ? -1.638 -17.487 -4.325 1.00 69.19 206 SER A N 1
ATOM 1668 C CA . SER A 1 206 ? -2.398 -17.860 -3.127 1.00 69.19 206 SER A CA 1
ATOM 1669 C C . SER A 1 206 ? -1.791 -17.176 -1.901 1.00 69.19 206 SER A C 1
ATOM 1671 O O . SER A 1 206 ? -0.612 -17.363 -1.594 1.00 69.19 206 SER A O 1
ATOM 1673 N N . LEU A 1 207 ? -2.593 -16.375 -1.199 1.00 73.62 207 LEU A N 1
ATOM 1674 C CA . LEU A 1 207 ? -2.117 -15.620 -0.046 1.00 73.62 207 LEU A CA 1
ATOM 1675 C C . LEU A 1 207 ? -1.891 -16.556 1.139 1.00 73.62 207 LEU A C 1
ATOM 1677 O O . LEU A 1 207 ? -2.819 -17.216 1.608 1.00 73.62 207 LEU A O 1
ATOM 1681 N N . ASN A 1 208 ? -0.668 -16.572 1.665 1.00 70.31 208 ASN A N 1
ATOM 1682 C CA . ASN A 1 208 ? -0.406 -17.177 2.961 1.00 70.31 208 ASN A CA 1
ATOM 1683 C C . ASN A 1 208 ? -0.769 -16.170 4.062 1.00 70.31 208 ASN A C 1
ATOM 1685 O O . ASN A 1 208 ? 0.029 -15.308 4.427 1.00 70.31 208 ASN A O 1
ATOM 1689 N N . LEU A 1 209 ? -1.991 -16.285 4.583 1.00 67.62 209 LEU A N 1
ATOM 1690 C CA . LEU A 1 209 ? -2.522 -15.399 5.626 1.00 67.62 209 LEU A CA 1
ATOM 1691 C C . LEU A 1 209 ? -1.938 -15.672 7.023 1.00 67.62 209 LEU A C 1
ATOM 1693 O O . LEU A 1 209 ? -2.239 -14.937 7.961 1.00 67.62 209 LEU A O 1
ATOM 1697 N N . SER A 1 210 ? -1.108 -16.708 7.184 1.00 65.88 210 SER A N 1
ATOM 1698 C CA . SER A 1 210 ? -0.448 -17.030 8.455 1.00 65.88 210 SER A CA 1
ATOM 1699 C C . SER A 1 210 ? 0.777 -16.152 8.741 1.00 65.88 210 SER A C 1
ATOM 1701 O O . SER A 1 210 ? 1.388 -16.282 9.800 1.00 65.88 210 SER A O 1
ATOM 1703 N N . ILE A 1 211 ? 1.156 -15.264 7.817 1.00 63.31 211 ILE A N 1
ATOM 1704 C CA . ILE A 1 211 ? 2.330 -14.397 7.942 1.00 63.31 211 ILE A CA 1
ATOM 1705 C C . ILE A 1 211 ? 1.947 -13.098 8.671 1.00 63.31 211 ILE A C 1
ATOM 1707 O O . ILE A 1 211 ? 0.936 -12.468 8.374 1.00 63.31 211 ILE A O 1
ATOM 1711 N N . LEU A 1 212 ? 2.768 -12.693 9.648 1.00 78.19 212 LEU A N 1
ATOM 1712 C CA . LEU A 1 212 ? 2.560 -11.465 10.429 1.00 78.19 212 LEU A CA 1
ATOM 1713 C C . LEU A 1 212 ? 2.737 -10.191 9.580 1.00 78.19 212 LEU A C 1
ATOM 1715 O O . LEU A 1 212 ? 2.079 -9.184 9.845 1.00 78.19 212 LEU A O 1
ATOM 1719 N N . LEU A 1 213 ? 3.622 -10.267 8.585 1.00 87.50 213 LEU A N 1
ATOM 1720 C CA . LEU A 1 213 ? 3.964 -9.217 7.626 1.00 87.50 213 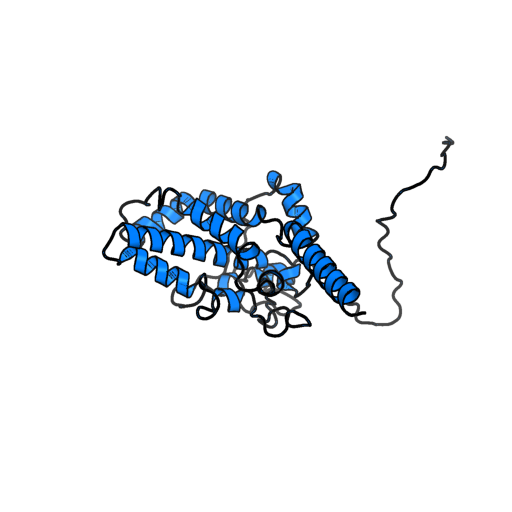LEU A CA 1
ATOM 1721 C C . LEU A 1 213 ? 2.886 -9.037 6.551 1.00 87.50 213 LEU A C 1
ATOM 1723 O O . LEU A 1 213 ? 2.005 -9.884 6.385 1.00 87.50 213 LEU A O 1
ATOM 1727 N N . ALA A 1 214 ? 2.978 -7.931 5.809 1.00 86.88 214 ALA A N 1
ATOM 1728 C CA . ALA A 1 214 ? 2.172 -7.723 4.615 1.00 86.88 214 ALA A CA 1
ATOM 1729 C C . ALA A 1 214 ? 2.365 -8.925 3.668 1.00 86.88 214 ALA A C 1
ATOM 1731 O O . ALA A 1 214 ? 3.502 -9.381 3.522 1.00 86.88 214 ALA A O 1
ATOM 1732 N N . PRO A 1 215 ? 1.307 -9.472 3.037 1.00 86.88 215 PRO A N 1
ATOM 1733 C CA . PRO A 1 215 ? 1.443 -10.665 2.204 1.00 86.88 215 PRO A CA 1
ATOM 1734 C C . PRO A 1 215 ? 2.387 -10.420 1.020 1.00 86.88 215 PRO A C 1
ATOM 1736 O O . PRO A 1 215 ? 1.973 -9.856 0.006 1.00 86.88 215 PRO A O 1
ATOM 1739 N N . ARG A 1 216 ? 3.656 -10.845 1.141 1.00 87.25 216 ARG A N 1
ATOM 1740 C CA . ARG A 1 216 ? 4.706 -10.594 0.136 1.00 87.25 216 ARG A CA 1
ATOM 1741 C C . ARG A 1 216 ? 4.285 -11.040 -1.254 1.00 87.25 216 ARG A C 1
ATOM 1743 O O . ARG A 1 216 ? 4.579 -10.336 -2.200 1.00 87.25 216 ARG A O 1
ATOM 1750 N N . GLN A 1 217 ? 3.488 -12.102 -1.344 1.00 87.31 217 GLN A N 1
ATOM 1751 C CA . GLN A 1 217 ? 2.887 -12.642 -2.566 1.00 87.31 217 GLN A CA 1
ATOM 1752 C C . GLN A 1 217 ? 2.166 -11.607 -3.447 1.00 87.31 217 GLN A C 1
ATOM 1754 O O . GLN A 1 217 ? 2.004 -11.838 -4.643 1.00 87.31 217 GLN A O 1
ATOM 1759 N N . LEU A 1 218 ? 1.690 -10.495 -2.875 1.00 88.00 218 LEU A N 1
ATOM 1760 C CA . LEU A 1 218 ? 1.086 -9.399 -3.637 1.00 88.00 218 LEU A CA 1
ATOM 1761 C C . LEU A 1 218 ? 2.143 -8.517 -4.324 1.00 88.00 218 LEU A C 1
ATOM 1763 O O . LEU A 1 218 ? 1.909 -8.037 -5.430 1.00 88.00 218 LEU A O 1
ATOM 1767 N N . TRP A 1 219 ? 3.305 -8.333 -3.694 1.00 90.81 219 TRP A N 1
ATOM 1768 C CA . TRP A 1 219 ? 4.441 -7.575 -4.224 1.00 90.81 219 TRP A CA 1
ATOM 1769 C C . TRP A 1 219 ? 5.321 -8.446 -5.118 1.00 90.81 219 TRP A C 1
ATOM 1771 O O . TRP A 1 219 ? 5.625 -8.060 -6.244 1.00 90.81 219 TRP A O 1
ATOM 1781 N N . ASP A 1 220 ? 5.713 -9.615 -4.617 1.00 89.75 220 ASP A N 1
ATOM 1782 C CA . ASP A 1 220 ? 6.801 -10.435 -5.137 1.00 89.75 220 ASP A CA 1
ATOM 1783 C C . ASP A 1 220 ? 6.635 -11.913 -4.742 1.00 89.75 220 ASP A C 1
ATOM 1785 O O . ASP A 1 220 ? 6.463 -12.242 -3.563 1.00 89.75 220 ASP A O 1
ATOM 1789 N N . GLY A 1 221 ? 6.669 -12.800 -5.735 1.00 87.25 221 GLY A N 1
ATOM 1790 C CA . GLY A 1 221 ? 6.655 -14.248 -5.564 1.00 87.25 221 GLY A CA 1
ATOM 1791 C C . GLY A 1 221 ? 8.023 -14.922 -5.728 1.00 87.25 221 GLY A C 1
ATOM 1792 O O . GLY A 1 221 ? 8.069 -16.148 -5.674 1.00 87.25 221 GLY A O 1
ATOM 1793 N N . ASP A 1 222 ? 9.109 -14.162 -5.916 1.00 87.06 222 ASP A N 1
ATOM 1794 C CA . ASP A 1 222 ? 10.472 -14.653 -6.183 1.00 87.06 222 ASP A CA 1
ATOM 1795 C C . ASP A 1 222 ? 10.569 -15.539 -7.458 1.00 87.06 222 ASP A C 1
ATOM 1797 O O . ASP A 1 222 ? 11.310 -16.522 -7.523 1.00 87.06 222 ASP A O 1
ATOM 1801 N N . PHE A 1 223 ? 9.808 -15.195 -8.499 1.00 85.44 223 PHE A N 1
ATOM 1802 C CA . PHE A 1 223 ? 9.730 -15.878 -9.794 1.00 85.44 223 PHE A CA 1
ATOM 1803 C C . PHE A 1 223 ? 10.464 -15.162 -10.943 1.00 85.44 223 PHE A C 1
ATOM 1805 O O . PHE A 1 223 ? 10.743 -15.786 -11.971 1.00 85.44 223 PHE A O 1
ATOM 1812 N N . TYR A 1 224 ? 10.745 -13.865 -10.827 1.00 86.56 224 TYR A N 1
ATOM 1813 C CA . TYR A 1 224 ? 11.355 -13.065 -11.889 1.00 86.56 224 TYR A CA 1
ATOM 1814 C C . TYR A 1 224 ? 12.881 -13.206 -11.940 1.00 86.56 224 TYR A C 1
ATOM 1816 O O . TYR A 1 224 ? 13.586 -12.886 -10.989 1.00 86.56 224 TYR A O 1
ATOM 1824 N N . THR A 1 225 ? 13.423 -13.606 -13.096 1.00 82.62 225 THR A N 1
ATOM 1825 C CA . THR A 1 225 ? 14.872 -13.839 -13.287 1.00 82.62 225 THR A CA 1
ATOM 1826 C C . THR A 1 225 ? 15.569 -12.760 -14.122 1.00 82.62 225 THR A C 1
ATOM 1828 O O . THR A 1 225 ? 16.565 -13.035 -14.790 1.00 82.62 225 THR A O 1
ATOM 1831 N N . ALA A 1 226 ? 15.019 -11.544 -14.165 1.00 82.62 226 ALA A N 1
ATOM 1832 C CA . ALA A 1 226 ? 15.441 -10.410 -15.008 1.00 82.62 226 ALA A CA 1
ATOM 1833 C C . ALA A 1 226 ? 15.224 -10.590 -16.522 1.00 82.62 226 ALA A C 1
ATOM 1835 O O . ALA A 1 226 ? 15.217 -9.611 -17.268 1.00 82.62 226 ALA A O 1
ATOM 1836 N N . THR A 1 227 ? 15.065 -11.827 -16.984 1.00 76.12 227 THR A N 1
ATOM 1837 C CA . THR A 1 227 ? 14.908 -12.186 -18.399 1.00 76.12 227 THR A CA 1
ATOM 1838 C C . THR A 1 227 ? 13.522 -12.721 -18.724 1.00 76.12 227 THR A C 1
ATOM 1840 O O . THR A 1 227 ? 13.075 -12.574 -19.859 1.00 76.12 227 THR A O 1
ATOM 1843 N N . ALA A 1 228 ? 12.839 -13.331 -17.754 1.00 74.06 228 ALA A N 1
ATOM 1844 C CA . ALA A 1 228 ? 11.524 -13.918 -17.947 1.00 74.06 228 ALA A CA 1
ATOM 18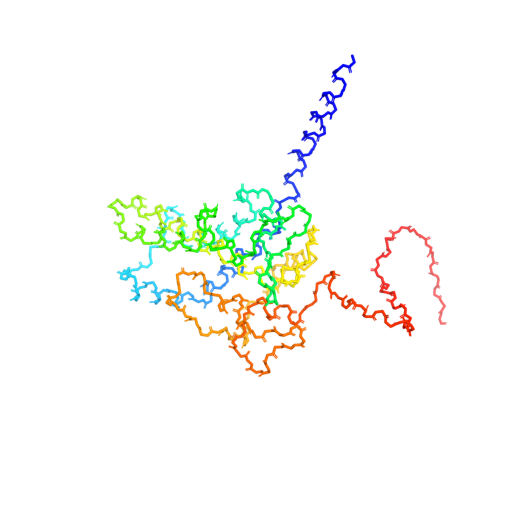45 C C . ALA A 1 228 ? 10.752 -14.023 -16.626 1.00 74.06 228 ALA A C 1
ATOM 1847 O O . ALA A 1 228 ? 11.341 -14.103 -15.547 1.00 74.06 228 ALA A O 1
ATOM 1848 N N . LEU A 1 229 ? 9.426 -14.065 -16.750 1.00 81.25 229 LEU A N 1
ATOM 1849 C CA . LEU A 1 229 ? 8.532 -14.648 -15.752 1.00 81.25 229 LEU A CA 1
ATOM 1850 C C . LEU A 1 229 ? 8.205 -16.088 -16.167 1.00 81.25 229 LEU A C 1
ATOM 1852 O O . LEU A 1 229 ? 8.277 -16.402 -17.362 1.00 81.25 229 LEU A O 1
ATOM 1856 N N . PRO A 1 230 ? 7.814 -16.970 -15.234 1.00 70.12 230 PRO A N 1
ATOM 1857 C CA . PRO A 1 230 ? 7.417 -18.319 -15.596 1.00 70.12 230 PRO A CA 1
ATOM 1858 C C . PRO A 1 230 ? 6.197 -18.271 -16.527 1.00 70.12 230 PRO A C 1
ATOM 1860 O O . PRO A 1 230 ? 5.186 -17.631 -16.227 1.00 70.12 230 PRO A O 1
ATOM 1863 N N . VAL A 1 231 ? 6.286 -18.943 -17.676 1.00 62.56 231 VAL A N 1
ATOM 1864 C CA . VAL A 1 231 ? 5.202 -18.978 -18.669 1.00 62.56 231 VAL A CA 1
ATOM 1865 C C . VAL A 1 231 ? 3.955 -19.603 -18.042 1.00 62.56 231 VAL A C 1
ATOM 1867 O O . VAL A 1 231 ? 4.022 -20.688 -17.470 1.00 62.56 231 VAL A O 1
ATOM 1870 N N . GLY A 1 232 ? 2.811 -18.922 -18.144 1.00 59.53 232 GLY A N 1
ATOM 1871 C CA . GLY A 1 232 ? 1.539 -19.412 -17.601 1.00 59.53 232 GLY A CA 1
ATOM 1872 C C . GLY A 1 232 ? 1.420 -19.349 -16.072 1.00 59.53 232 GLY A C 1
ATOM 1873 O O . GLY A 1 232 ? 0.433 -19.844 -15.525 1.00 59.53 232 GLY A O 1
ATOM 1874 N N . SER A 1 233 ? 2.387 -18.738 -15.375 1.00 55.06 233 SER A N 1
ATOM 1875 C CA . SER A 1 233 ? 2.307 -18.514 -13.933 1.00 55.06 233 SER A CA 1
ATOM 1876 C C . SER A 1 233 ? 1.321 -17.394 -13.612 1.00 55.06 233 SER A C 1
ATOM 1878 O O . SER A 1 233 ? 1.579 -16.205 -13.772 1.00 55.06 233 SER A O 1
ATOM 1880 N N . ASN A 1 234 ? 0.174 -17.821 -13.108 1.00 62.00 234 ASN A N 1
ATOM 1881 C CA . ASN A 1 234 ? -0.856 -17.018 -12.465 1.00 62.00 234 ASN A CA 1
ATOM 1882 C C . ASN A 1 234 ? -0.513 -16.770 -10.980 1.00 62.00 234 ASN A C 1
ATOM 1884 O O . ASN A 1 234 ? -1.394 -16.816 -10.125 1.00 62.00 234 ASN A O 1
ATOM 1888 N N . THR A 1 235 ? 0.777 -16.655 -10.646 1.00 72.50 235 THR A N 1
ATOM 1889 C CA . THR A 1 235 ? 1.246 -16.589 -9.254 1.00 72.50 235 THR A CA 1
ATOM 1890 C C . THR A 1 235 ? 2.352 -15.562 -9.032 1.00 72.50 235 THR A C 1
ATOM 1892 O O . THR A 1 235 ? 2.943 -15.544 -7.958 1.00 72.50 235 THR A O 1
ATOM 1895 N N . VAL A 1 236 ? 2.656 -14.700 -10.000 1.00 82.94 236 VAL A N 1
ATOM 1896 C CA . VAL A 1 236 ? 3.686 -13.664 -9.815 1.00 82.94 236 VAL A CA 1
ATOM 1897 C C . VAL A 1 236 ? 3.183 -12.554 -8.883 1.00 82.94 236 VAL A C 1
ATOM 1899 O O . VAL A 1 236 ? 1.982 -12.459 -8.615 1.00 82.94 236 VAL A O 1
ATOM 1902 N N . GLY A 1 237 ? 4.102 -11.753 -8.352 1.00 89.00 237 GLY A N 1
ATOM 1903 C CA . GLY A 1 237 ? 3.811 -10.512 -7.640 1.00 89.00 237 GLY A CA 1
ATOM 1904 C C . GLY A 1 237 ? 3.690 -9.315 -8.588 1.00 89.00 237 GLY A C 1
ATOM 1905 O O . GLY A 1 237 ? 4.167 -9.342 -9.727 1.00 89.00 237 GLY A O 1
ATOM 1906 N N . LEU A 1 238 ? 3.050 -8.237 -8.128 1.00 90.31 238 LEU A N 1
ATOM 1907 C CA . LEU A 1 238 ? 2.802 -7.061 -8.963 1.00 90.31 238 LEU A CA 1
ATOM 1908 C C . LEU A 1 238 ? 4.106 -6.364 -9.382 1.00 90.31 238 LEU A C 1
ATOM 1910 O O . LEU A 1 238 ? 4.219 -5.911 -10.524 1.00 90.31 238 LEU A O 1
ATOM 1914 N N . ALA A 1 239 ? 5.111 -6.346 -8.499 1.00 92.50 239 ALA A N 1
ATOM 1915 C CA . ALA A 1 239 ? 6.405 -5.742 -8.794 1.00 92.50 239 ALA A CA 1
ATOM 1916 C C . ALA A 1 239 ? 7.131 -6.503 -9.906 1.00 92.50 239 ALA A C 1
ATOM 1918 O O . ALA A 1 239 ? 7.668 -5.897 -10.832 1.00 92.50 239 ALA A O 1
ATOM 1919 N N . GLU A 1 240 ? 7.097 -7.834 -9.846 1.00 90.75 240 GLU A N 1
ATOM 1920 C CA . GLU A 1 240 ? 7.654 -8.730 -10.859 1.00 90.75 240 GLU A CA 1
ATOM 1921 C C . GLU A 1 240 ? 6.962 -8.556 -12.207 1.00 90.75 240 GLU A C 1
ATOM 1923 O O . GLU A 1 240 ? 7.623 -8.399 -13.235 1.00 90.75 240 GLU A O 1
ATOM 1928 N N . TYR A 1 241 ? 5.626 -8.534 -12.201 1.00 88.69 241 TYR A N 1
ATOM 1929 C CA . TYR A 1 241 ? 4.835 -8.331 -13.407 1.00 88.69 241 TYR A CA 1
ATOM 1930 C C . TYR A 1 241 ? 5.182 -7.004 -14.086 1.00 88.69 241 TYR A C 1
ATOM 1932 O O . TYR A 1 241 ? 5.448 -6.969 -15.291 1.00 88.69 241 TYR A O 1
ATOM 1940 N N . SER A 1 242 ? 5.232 -5.921 -13.311 1.00 89.75 242 SER A N 1
ATOM 1941 C CA . SER A 1 242 ? 5.580 -4.593 -13.811 1.00 89.75 242 SER A CA 1
ATOM 1942 C C . SER A 1 242 ? 7.026 -4.535 -14.323 1.00 89.75 242 SER A C 1
ATOM 1944 O O . SER A 1 242 ? 7.279 -4.118 -15.458 1.00 89.75 242 SER A O 1
ATOM 1946 N N . ALA A 1 243 ? 7.981 -5.045 -13.536 1.00 90.00 243 ALA A N 1
ATOM 1947 C CA . ALA A 1 243 ? 9.402 -5.039 -13.873 1.00 90.00 243 ALA A CA 1
ATOM 1948 C C . ALA A 1 243 ? 9.760 -5.942 -15.062 1.00 90.00 243 ALA A C 1
ATOM 1950 O O . ALA A 1 243 ? 10.757 -5.671 -15.729 1.00 90.00 243 ALA A O 1
ATOM 1951 N N . ALA A 1 244 ? 9.000 -7.001 -15.342 1.00 87.88 244 ALA A N 1
ATOM 1952 C CA . ALA A 1 244 ? 9.253 -7.885 -16.478 1.00 87.88 244 ALA A CA 1
ATOM 1953 C C . ALA A 1 244 ? 8.644 -7.364 -17.786 1.00 87.88 244 ALA A C 1
ATOM 1955 O O . ALA A 1 244 ? 9.273 -7.473 -18.838 1.00 87.88 244 ALA A O 1
ATOM 1956 N N . ASN A 1 245 ? 7.439 -6.786 -17.731 1.00 86.38 245 ASN A N 1
ATOM 1957 C CA . ASN A 1 245 ? 6.647 -6.500 -18.933 1.00 86.38 245 ASN A CA 1
ATOM 1958 C C . ASN A 1 245 ? 6.749 -5.053 -19.431 1.00 86.38 245 ASN A C 1
ATOM 1960 O O . ASN A 1 245 ? 6.479 -4.793 -20.602 1.00 86.38 245 ASN A O 1
ATOM 1964 N N . PHE A 1 246 ? 7.152 -4.110 -18.578 1.00 87.31 246 PHE A N 1
ATOM 1965 C CA . PHE A 1 246 ? 7.153 -2.687 -18.918 1.00 87.31 246 PHE A CA 1
ATOM 1966 C C . PHE A 1 246 ? 8.522 -2.050 -18.710 1.00 87.31 246 PHE A C 1
ATOM 1968 O O . PHE A 1 246 ? 9.328 -2.497 -17.891 1.00 87.31 246 PHE A O 1
ATOM 1975 N N . PHE A 1 247 ? 8.793 -0.980 -19.453 1.00 83.19 247 PHE A N 1
ATOM 1976 C CA . PHE A 1 247 ? 10.036 -0.218 -19.355 1.00 83.19 247 PHE A CA 1
ATOM 1977 C C . PHE A 1 247 ? 9.855 1.035 -18.499 1.00 83.19 247 PHE A C 1
ATOM 1979 O O . PHE A 1 247 ? 8.777 1.617 -18.462 1.00 83.19 247 PHE A O 1
ATOM 1986 N N . SER A 1 248 ? 10.944 1.505 -17.887 1.00 81.38 248 SER A N 1
ATOM 1987 C CA . SER A 1 248 ? 11.009 2.845 -17.297 1.00 81.38 248 SER A CA 1
ATOM 1988 C C . SER A 1 248 ? 12.077 3.691 -17.982 1.00 81.38 248 SER A C 1
ATOM 1990 O O . SER A 1 248 ? 13.032 3.170 -18.565 1.00 81.38 248 SER A O 1
ATOM 1992 N N . ARG A 1 249 ? 11.942 5.020 -17.907 1.00 74.75 249 ARG A N 1
ATOM 1993 C CA . ARG A 1 249 ? 12.765 5.985 -18.660 1.00 74.75 249 ARG A CA 1
ATOM 1994 C C . ARG A 1 249 ? 14.276 5.734 -18.567 1.00 74.75 249 ARG A C 1
ATOM 1996 O O . ARG A 1 249 ? 14.981 5.937 -19.552 1.00 74.75 249 ARG A O 1
ATOM 2003 N N . ARG A 1 250 ? 14.785 5.316 -17.400 1.00 67.44 250 ARG A N 1
ATOM 2004 C CA . ARG A 1 250 ? 16.227 5.091 -17.159 1.00 67.44 250 ARG A CA 1
ATOM 2005 C C . ARG A 1 250 ? 16.692 3.652 -17.390 1.00 67.44 250 ARG A C 1
ATOM 2007 O O . ARG A 1 250 ? 17.890 3.387 -17.296 1.00 67.44 250 ARG A O 1
ATOM 2014 N N . THR A 1 251 ? 15.777 2.732 -17.681 1.00 64.69 251 THR A N 1
ATOM 2015 C CA . THR A 1 251 ? 16.072 1.295 -17.803 1.00 64.69 251 THR A CA 1
ATOM 2016 C C . THR A 1 251 ? 15.738 0.708 -19.172 1.00 64.69 251 THR A C 1
ATOM 2018 O O . THR A 1 251 ? 16.013 -0.469 -19.402 1.00 64.69 251 THR A O 1
ATOM 2021 N N . ILE A 1 252 ? 15.237 1.523 -20.112 1.00 62.97 252 ILE A N 1
ATOM 2022 C CA . ILE A 1 252 ? 15.160 1.158 -21.533 1.00 62.97 252 ILE A CA 1
ATOM 2023 C C . ILE A 1 252 ? 16.573 0.815 -22.009 1.00 62.97 252 ILE A C 1
ATOM 2025 O O . ILE A 1 252 ? 17.443 1.683 -22.033 1.00 62.97 252 ILE A O 1
ATOM 2029 N N . PHE A 1 253 ? 16.774 -0.467 -22.329 1.00 52.19 253 PHE A N 1
ATOM 2030 C CA . PHE A 1 253 ? 17.979 -1.093 -22.873 1.00 52.19 253 PHE A CA 1
ATOM 2031 C C . PHE A 1 253 ? 19.260 -0.277 -22.659 1.00 52.19 253 PHE A C 1
ATOM 2033 O O . PHE A 1 253 ? 19.689 0.485 -23.532 1.00 52.19 253 PHE A O 1
ATOM 2040 N N . LYS A 1 254 ? 19.934 -0.494 -21.520 1.00 47.97 254 LYS A N 1
ATOM 2041 C CA . LYS A 1 254 ? 21.378 -0.246 -21.463 1.00 47.97 254 LYS A CA 1
ATOM 2042 C C . LYS A 1 254 ? 21.992 -1.147 -22.524 1.00 47.97 254 LYS A C 1
ATOM 2044 O O . LYS A 1 254 ? 22.180 -2.336 -22.295 1.00 47.97 254 LYS A O 1
ATOM 2049 N N . LYS A 1 255 ? 22.229 -0.584 -23.709 1.00 40.38 255 LYS A N 1
ATOM 2050 C CA . LYS A 1 255 ? 22.987 -1.215 -24.779 1.00 40.38 255 LYS A CA 1
ATOM 2051 C C . LYS A 1 255 ? 24.248 -1.772 -24.124 1.00 40.38 255 LYS A C 1
ATOM 2053 O O . LYS A 1 255 ? 25.084 -0.988 -23.674 1.00 40.38 2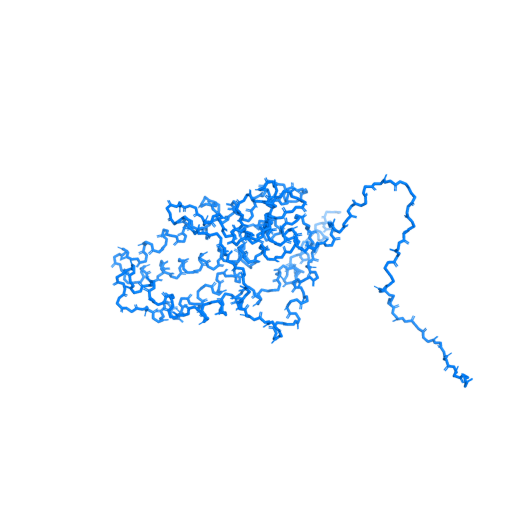55 LYS A O 1
ATOM 2058 N N . THR A 1 256 ? 24.378 -3.096 -24.034 1.00 41.12 256 THR A N 1
ATOM 2059 C CA . THR A 1 256 ? 25.697 -3.713 -23.917 1.00 41.12 256 THR A CA 1
ATOM 2060 C C . THR A 1 256 ? 26.489 -3.080 -25.040 1.00 41.12 256 THR A C 1
ATOM 2062 O O . THR A 1 256 ? 26.086 -3.160 -26.200 1.00 41.12 256 THR A O 1
ATOM 2065 N N . ALA A 1 257 ? 27.509 -2.305 -24.692 1.00 40.00 257 ALA A N 1
ATOM 2066 C CA . ALA A 1 257 ? 28.302 -1.577 -25.657 1.00 40.00 257 ALA A CA 1
ATOM 2067 C C . ALA A 1 257 ? 29.119 -2.581 -26.485 1.00 40.00 257 ALA A C 1
ATOM 2069 O O . ALA A 1 257 ? 30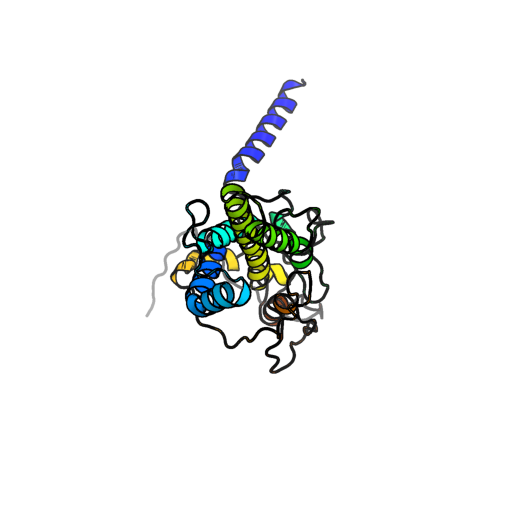.325 -2.689 -26.319 1.00 40.00 257 ALA A O 1
ATOM 2070 N N . SER A 1 258 ? 28.469 -3.318 -27.387 1.00 39.00 258 SER A N 1
ATOM 2071 C CA . SER A 1 258 ? 29.113 -3.735 -28.614 1.00 39.00 258 SER A CA 1
ATOM 2072 C C . SER A 1 258 ? 29.106 -2.508 -29.523 1.00 39.00 258 SER A C 1
ATOM 2074 O O . SER A 1 258 ? 28.075 -1.908 -29.871 1.00 39.00 258 SER A O 1
ATOM 2076 N N . SER A 1 259 ? 30.315 -2.035 -29.788 1.00 42.41 259 SER A N 1
ATOM 2077 C CA . SER A 1 259 ? 30.608 -1.086 -30.846 1.00 42.41 259 SER A CA 1
ATOM 2078 C C . SER A 1 259 ? 29.936 -1.565 -32.140 1.00 42.41 259 SER A C 1
ATOM 2080 O O . SER A 1 259 ? 29.983 -2.747 -32.459 1.00 42.41 259 SER A O 1
ATOM 2082 N N . ASN A 1 260 ? 29.322 -0.632 -32.881 1.00 38.34 260 ASN A N 1
ATOM 2083 C CA . ASN A 1 260 ? 28.788 -0.793 -34.252 1.00 38.34 260 ASN A CA 1
ATOM 2084 C C . ASN A 1 260 ? 27.272 -0.965 -34.451 1.00 38.34 260 ASN A C 1
ATOM 2086 O O . ASN A 1 260 ? 26.852 -1.635 -35.387 1.00 38.34 260 ASN A O 1
ATOM 2090 N N . VAL A 1 261 ? 26.422 -0.247 -33.704 1.00 38.22 261 VAL A N 1
ATOM 2091 C CA . VAL A 1 261 ? 25.029 -0.027 -34.169 1.00 38.22 261 VAL A CA 1
ATOM 2092 C C . VAL A 1 261 ? 24.655 1.450 -34.086 1.00 38.22 261 VAL A C 1
ATOM 2094 O O . VAL A 1 261 ? 24.749 2.054 -33.011 1.00 38.22 261 VAL A O 1
ATOM 2097 N N . ARG A 1 262 ? 24.274 2.014 -35.244 1.00 37.75 262 ARG A N 1
ATOM 2098 C CA . ARG A 1 262 ? 23.874 3.413 -35.467 1.00 37.75 262 ARG A CA 1
ATOM 2099 C C . ARG A 1 262 ? 22.793 3.837 -34.468 1.00 37.75 262 ARG A C 1
ATOM 2101 O O . ARG A 1 262 ? 21.833 3.112 -34.232 1.00 37.75 262 ARG A O 1
ATOM 2108 N N . ARG A 1 263 ? 22.962 5.028 -33.884 1.00 31.95 263 ARG A N 1
ATOM 2109 C CA . ARG A 1 263 ? 21.984 5.656 -32.984 1.00 31.95 263 ARG A CA 1
ATOM 2110 C C . ARG A 1 263 ? 20.693 5.931 -33.758 1.00 31.95 263 ARG A C 1
ATOM 2112 O O . ARG A 1 263 ? 20.697 6.796 -34.630 1.00 31.95 263 ARG A O 1
ATOM 2119 N N . TYR A 1 264 ? 19.591 5.275 -33.403 1.00 31.45 264 TYR A N 1
ATOM 2120 C CA . TYR A 1 264 ? 18.271 5.806 -33.732 1.00 31.45 264 TYR A CA 1
ATOM 2121 C C . TYR A 1 264 ? 17.957 6.921 -32.740 1.00 31.45 264 TYR A C 1
ATOM 2123 O O . TYR A 1 264 ? 17.707 6.697 -31.558 1.00 31.45 264 TYR A O 1
ATOM 2131 N N . LYS A 1 265 ? 18.066 8.155 -33.230 1.00 28.72 265 LYS A N 1
ATOM 2132 C CA . LYS A 1 265 ? 17.609 9.354 -32.536 1.00 28.72 265 LYS A CA 1
ATOM 2133 C C . LYS A 1 265 ? 16.082 9.321 -32.597 1.00 28.72 265 LYS A C 1
ATOM 2135 O O . LYS A 1 265 ? 15.529 9.481 -33.682 1.00 28.72 265 LYS A O 1
ATOM 2140 N N . LEU A 1 266 ? 15.411 9.098 -31.466 1.00 31.19 266 LEU A N 1
ATOM 2141 C CA . LEU A 1 266 ? 13.980 9.377 -31.359 1.00 31.19 266 LEU A CA 1
ATOM 2142 C C . LEU A 1 266 ? 13.793 10.872 -31.658 1.00 31.19 266 LEU A C 1
ATOM 2144 O O . LEU A 1 266 ? 14.232 11.739 -30.902 1.00 31.19 266 LEU A O 1
ATOM 2148 N N . ARG A 1 267 ? 13.252 11.167 -32.843 1.00 32.53 267 ARG A N 1
ATOM 2149 C CA . ARG A 1 267 ? 12.796 12.497 -33.246 1.00 32.53 267 ARG A CA 1
ATOM 2150 C C . ARG A 1 267 ? 11.448 12.720 -32.571 1.00 32.53 267 ARG A C 1
ATOM 2152 O O . ARG A 1 267 ? 10.509 11.994 -32.863 1.00 32.53 267 ARG A O 1
ATOM 2159 N N . GLY A 1 268 ? 11.360 13.730 -31.717 1.00 34.75 268 GLY A N 1
ATOM 2160 C CA . GLY A 1 268 ? 10.086 14.175 -31.164 1.00 34.75 268 GLY A CA 1
ATOM 2161 C C . GLY A 1 268 ? 10.282 14.914 -29.856 1.00 34.75 268 GLY A C 1
ATOM 2162 O O . GLY A 1 268 ? 10.229 14.291 -28.813 1.00 34.75 268 GLY A O 1
ATOM 2163 N N . TYR A 1 269 ? 10.629 16.197 -29.957 1.00 31.48 269 TYR A N 1
ATOM 2164 C CA . TYR A 1 269 ? 10.281 17.320 -29.071 1.00 31.48 269 TYR A CA 1
ATOM 2165 C C . TYR A 1 269 ? 11.194 18.483 -29.476 1.00 31.48 269 TYR A C 1
ATOM 2167 O O . TYR A 1 269 ? 12.218 18.768 -28.859 1.00 31.48 269 TYR A O 1
ATOM 2175 N N . SER A 1 270 ? 10.869 19.104 -30.611 1.00 31.36 270 SER A N 1
ATOM 2176 C CA . SER A 1 270 ? 11.370 20.434 -30.947 1.00 31.36 270 SER A CA 1
ATOM 2177 C C . SER A 1 270 ? 10.307 21.436 -30.521 1.00 31.36 270 SER A C 1
ATOM 2179 O O . SER A 1 270 ? 9.215 21.442 -31.086 1.00 31.36 270 SER A O 1
ATOM 2181 N N . ASN A 1 271 ? 10.639 22.261 -29.530 1.00 33.66 271 ASN A N 1
ATOM 2182 C CA . ASN A 1 271 ? 9.886 23.461 -29.188 1.00 33.66 271 ASN A CA 1
ATOM 2183 C C . ASN A 1 271 ? 9.700 24.307 -30.453 1.00 33.66 271 ASN A C 1
ATOM 2185 O O . ASN A 1 271 ? 10.675 24.730 -31.075 1.00 33.66 271 ASN A O 1
ATOM 2189 N N . GLY A 1 272 ? 8.446 24.502 -30.852 1.00 29.38 272 GLY A N 1
ATOM 2190 C CA . GLY A 1 272 ? 8.084 25.370 -31.959 1.00 29.38 272 GLY A CA 1
ATOM 2191 C C . GLY A 1 272 ? 8.084 26.827 -31.517 1.00 29.38 272 GLY A C 1
ATOM 2192 O O . GLY A 1 272 ? 7.281 27.204 -30.677 1.00 29.38 272 GLY A O 1
ATOM 2193 N N . TYR A 1 273 ? 8.965 27.623 -32.118 1.00 28.28 273 TYR A N 1
ATOM 2194 C CA . TYR A 1 273 ? 8.773 29.044 -32.420 1.00 28.28 273 TYR A CA 1
ATOM 2195 C C . TYR A 1 273 ? 9.721 29.389 -33.578 1.00 28.28 273 TYR A C 1
ATOM 2197 O O . TYR A 1 273 ? 10.912 29.584 -33.363 1.00 28.28 273 TYR A O 1
ATOM 2205 N N . ASN A 1 274 ? 9.240 29.352 -34.823 1.00 29.88 274 ASN A N 1
ATOM 2206 C CA . ASN A 1 274 ? 8.916 30.551 -35.607 1.00 29.88 274 ASN A CA 1
ATOM 2207 C C . ASN A 1 274 ? 8.727 30.237 -37.105 1.00 29.88 274 ASN A C 1
ATOM 2209 O O . ASN A 1 274 ? 9.515 29.525 -37.720 1.00 29.88 274 ASN A O 1
ATOM 2213 N N . SER A 1 275 ? 7.638 30.808 -37.622 1.00 38.12 275 SER A N 1
ATOM 2214 C CA . SER A 1 275 ? 7.336 31.267 -38.986 1.00 38.12 275 SER A CA 1
ATOM 2215 C C . SER A 1 275 ? 8.227 30.838 -40.169 1.00 38.12 275 SER A C 1
ATOM 2217 O O . SER A 1 275 ? 9.367 31.263 -40.322 1.00 38.12 275 SER A O 1
ATOM 2219 N N . GLY A 1 276 ? 7.614 30.138 -41.129 1.00 29.28 276 GLY A N 1
ATOM 2220 C CA . GLY A 1 276 ? 8.154 29.976 -42.480 1.00 29.28 276 GLY A CA 1
ATOM 2221 C C . GLY A 1 276 ? 7.157 29.293 -43.413 1.00 29.28 276 GLY A C 1
ATOM 2222 O O . GLY A 1 276 ? 6.869 28.114 -43.273 1.00 29.28 276 GLY A O 1
ATOM 2223 N N . THR A 1 277 ? 6.607 30.074 -44.334 1.00 33.09 277 THR A N 1
ATOM 2224 C CA . THR A 1 277 ? 5.549 29.777 -45.311 1.00 33.09 277 THR A CA 1
ATOM 2225 C C . THR A 1 277 ? 5.788 28.535 -46.182 1.00 33.09 277 THR A C 1
ATOM 2227 O O . THR A 1 277 ? 6.852 28.411 -46.785 1.00 33.09 277 THR A O 1
ATOM 2230 N N . TYR A 1 278 ? 4.758 27.695 -46.357 1.00 28.02 278 TYR A N 1
ATOM 2231 C CA . TYR A 1 278 ? 4.719 26.616 -47.353 1.00 28.02 278 TYR A CA 1
ATOM 2232 C C . TYR A 1 278 ? 3.677 26.942 -48.439 1.00 28.02 278 TYR A C 1
ATOM 2234 O O . TYR A 1 278 ? 2.502 27.143 -48.134 1.00 28.02 278 TYR A O 1
ATOM 2242 N N . ARG A 1 279 ? 4.110 27.017 -49.704 1.00 30.92 279 ARG A N 1
ATOM 2243 C CA . ARG A 1 279 ? 3.235 26.993 -50.891 1.00 30.92 279 ARG A CA 1
ATOM 2244 C C . ARG A 1 279 ? 3.120 25.542 -51.373 1.00 30.92 279 ARG A C 1
ATOM 2246 O O . ARG A 1 279 ? 4.161 24.893 -51.458 1.00 30.92 279 ARG A O 1
ATOM 2253 N N . PRO A 1 280 ? 1.930 25.043 -51.741 1.00 36.78 280 PRO A N 1
ATOM 2254 C CA . PRO A 1 280 ? 1.806 23.726 -52.344 1.00 36.78 280 PRO A CA 1
ATOM 2255 C C . PRO A 1 280 ? 2.005 23.822 -53.861 1.00 36.78 280 PRO A C 1
ATOM 2257 O O . PRO A 1 280 ? 1.488 24.736 -54.506 1.00 36.78 280 PRO A O 1
ATOM 2260 N N . SER A 1 281 ? 2.725 22.862 -54.431 1.00 36.22 281 SER A N 1
ATOM 2261 C CA . SER A 1 281 ? 2.609 22.525 -55.847 1.00 36.22 281 SER A CA 1
ATOM 2262 C C . SER A 1 281 ? 1.929 21.166 -55.968 1.00 36.22 281 SER A C 1
ATOM 2264 O O . SER A 1 281 ? 2.298 20.226 -55.263 1.00 36.22 281 SER A O 1
ATOM 2266 N N . SER A 1 282 ? 0.928 21.160 -56.844 1.00 49.56 282 SER A N 1
ATOM 2267 C CA . SER A 1 282 ? 0.217 20.039 -57.466 1.00 49.56 282 SER A CA 1
ATOM 2268 C C . SER A 1 282 ? 1.091 18.856 -57.854 1.00 49.56 282 SER A C 1
ATOM 2270 O O . SER A 1 282 ? 2.188 19.133 -58.395 1.00 49.56 282 SER A O 1
#

Sequence (282 aa):
MKSKWFMMCVITLSILLTYTGNLMAFKTEVHPLIADKAILQNASKIEGYITGYTGLFQRKDEINNMTFSKWIKKGCEKEDTEPKYLIDILCSHFYNPLTNEAFTTGVCSGTDSAYRWVNNDQENKWSWANARKYFYNGLTLSTEKDRNKAFADAFRALGQAVHLLQDMAVPAHTRLSLHIADLFEVYTYEHINDLEYTQVPYRGSSLNLSILLAPRQLWDGDFYTATALPVGSNTVGLAEYSAANFFSRRTIFKKTASSNVRRYKLRGYSNGYNSGTYRPSS

Secondary structure (DSSP, 8-state):
--HHHHHHHHHHHHHHHHHGGGTS---TTHHHHHHHHHHHHTHHHHHHHHHHHH--SS--S-BTTB-HHHHHHHHHHHHHHS-SSHHHHHHTT--BTTTTB---SGGGTTPPPHHHHTT-TTT-TTSHHHHHHHHHHHHH-SSHHHHHHHHHHHHHHHHHHHHHHHGGGSHHHHTT---SS-HHHHHHHHTGGG------S-PPPPP-TT-SS--HHHH--S---SS-PPTT-TT--HHHHHHHH---TTTS------S-----------------------

Foldseek 3Di:
DPVVVVVVVVVVVVVVVVVVVPQFDLPQQQLLVLLLLVCVVCVVVVQCCCCVPLVPVGQPCDQPNDGLSRLLSLLSSCLRPPDPDSLCNQWQLAAAQQPRAILQDDSNNPPGHVQVQLQCVPRDCLHPLNLVVLCVQLNDPDDPNRNSVSSSSNSSSNSNNSNSLVSLLPLCRHVSNGDRHFPVSVVCSVCVVVDDPDDDPQQFADFPPVDSGDRCSQAAPSQAPLADGPPPDSHGHSNSVSNHPDDGPVGPDPDPPPPDDDDPDPDDDDDDDDDDDDDDDD

Organism: NCBI:txid29290

InterPro domains:
  IPR008947 Phospholipase C/P1 nuclease domain superfamily [G3DSA:1.10.575.10] (26-266)
  IPR008947 Phospholipase C/P1 nuclease domain superfamily [SSF48537] (26-194)

pLDDT: mean 77.34, std 19.39, range [28.02, 97.25]